Protein AF-A0A352XL67-F1 (afdb_monomer_lite)

Foldseek 3Di:
DDDDPPPDPFDWDQWFAWPVGDIFGRWTFDDADQFFTWIQGPVGIDTDGLNRHDPVVVVVVVHDPVRNVVVVVVVVVVVVVVVVVVVVVVVVVVVVVVVVVVQVVVLVVVLVVLVVVLVVLVVVLVVLVVLLVVLLVLLVVLQPDWDWDWDWDADPVRDIDTDIDIGRDPVSNVSSVVSVVSSVVSVVVSVVSVVVNVVSVVCNVPVPDPPDD

pLDDT: mean 84.83, std 14.39, range [32.22, 98.25]

Structure (mmCIF, N/CA/C/O backbone):
data_AF-A0A352XL67-F1
#
_entry.id   AF-A0A352XL67-F1
#
loop_
_atom_site.group_PDB
_atom_site.id
_atom_site.type_symbol
_atom_site.label_atom_id
_atom_site.label_alt_id
_atom_site.label_comp_id
_atom_site.label_asym_id
_atom_site.label_entity_id
_atom_site.label_seq_id
_atom_site.pdbx_PDB_ins_code
_atom_site.Cartn_x
_atom_site.Cartn_y
_atom_site.Cartn_z
_atom_site.occupancy
_atom_site.B_iso_or_equiv
_atom_site.auth_seq_id
_atom_site.auth_comp_id
_atom_site.auth_asym_id
_atom_site.auth_atom_id
_atom_site.pdbx_PDB_model_num
ATOM 1 N N . MET A 1 1 ? -46.627 -19.281 39.533 1.00 32.41 1 MET A N 1
ATOM 2 C CA . MET A 1 1 ? -47.214 -17.978 39.909 1.00 32.41 1 MET A CA 1
ATOM 3 C C . MET A 1 1 ? -47.425 -17.977 41.415 1.00 32.41 1 MET A C 1
ATOM 5 O O . MET A 1 1 ? -48.240 -18.758 41.881 1.00 32.41 1 MET A O 1
ATOM 9 N N . ILE A 1 2 ? -46.645 -17.199 42.171 1.00 32.22 2 ILE A N 1
ATOM 10 C CA . ILE A 1 2 ? -46.806 -17.049 43.627 1.00 32.22 2 ILE A CA 1
ATOM 11 C C . ILE A 1 2 ? -47.305 -15.625 43.865 1.00 32.22 2 ILE A C 1
ATOM 13 O O . ILE A 1 2 ? -46.647 -14.662 43.478 1.00 32.22 2 ILE A O 1
ATOM 17 N N . ALA A 1 3 ? -48.503 -15.517 44.430 1.00 36.53 3 ALA A N 1
ATOM 18 C CA . ALA A 1 3 ? -49.171 -14.263 44.731 1.00 36.53 3 ALA A CA 1
ATOM 19 C C . ALA A 1 3 ? -48.437 -13.518 45.860 1.00 36.53 3 ALA A C 1
ATOM 21 O O . ALA A 1 3 ? -48.440 -13.962 47.005 1.00 36.53 3 ALA A O 1
ATOM 22 N N . MET A 1 4 ? -47.819 -12.376 45.546 1.00 34.53 4 MET A N 1
ATOM 23 C CA . MET A 1 4 ? -47.403 -11.375 46.535 1.00 34.53 4 MET A CA 1
ATOM 24 C C . MET A 1 4 ? -48.466 -10.276 46.597 1.00 34.53 4 MET A C 1
ATOM 26 O O . MET A 1 4 ? -48.309 -9.203 46.025 1.00 34.53 4 MET A O 1
ATOM 30 N N . THR A 1 5 ? -49.569 -10.534 47.293 1.00 41.00 5 THR A N 1
ATOM 31 C CA . THR A 1 5 ? -50.466 -9.472 47.767 1.00 41.00 5 THR A CA 1
ATOM 32 C C . THR A 1 5 ? -49.974 -8.994 49.127 1.00 41.00 5 THR A C 1
ATOM 34 O O . THR A 1 5 ? -50.423 -9.467 50.166 1.00 41.00 5 THR A O 1
ATOM 37 N N . ALA A 1 6 ? -49.021 -8.060 49.124 1.00 40.31 6 ALA A N 1
ATOM 38 C CA . ALA A 1 6 ? -48.756 -7.220 50.286 1.00 40.31 6 ALA A CA 1
ATOM 39 C C . ALA A 1 6 ? -49.643 -5.973 50.164 1.00 40.31 6 ALA A C 1
ATOM 41 O O . ALA A 1 6 ? -49.297 -5.019 49.468 1.00 40.31 6 ALA A O 1
ATOM 42 N N . GLN A 1 7 ? -50.820 -6.003 50.793 1.00 39.53 7 GLN A N 1
ATOM 43 C CA . GLN A 1 7 ? -51.652 -4.816 50.984 1.00 39.53 7 GLN A CA 1
ATOM 44 C C . GLN A 1 7 ? -50.875 -3.801 51.830 1.00 39.53 7 GLN A C 1
ATOM 46 O O . GLN A 1 7 ? -50.735 -3.950 53.041 1.00 39.53 7 GLN A O 1
ATOM 51 N N . ALA A 1 8 ? -50.328 -2.779 51.175 1.00 44.22 8 ALA A N 1
ATOM 52 C CA . ALA A 1 8 ? -49.801 -1.604 51.845 1.00 44.22 8 ALA A CA 1
ATOM 53 C C . ALA A 1 8 ? -50.980 -0.686 52.194 1.00 44.22 8 ALA A C 1
ATOM 55 O O . ALA A 1 8 ? -51.522 -0.002 51.326 1.00 44.22 8 ALA A O 1
ATOM 56 N N . GLU A 1 9 ? -51.385 -0.664 53.464 1.00 51.69 9 GLU A N 1
ATOM 57 C CA . GLU A 1 9 ? -52.136 0.470 54.000 1.00 51.69 9 GLU A CA 1
ATOM 58 C C . GLU A 1 9 ? -51.233 1.704 53.883 1.00 51.69 9 GLU A C 1
ATOM 60 O O . GLU A 1 9 ? -50.254 1.851 54.620 1.00 51.69 9 GLU A O 1
ATOM 65 N N . SER A 1 10 ? -51.512 2.573 52.912 1.00 55.34 10 SER A N 1
ATOM 66 C CA . SER A 1 10 ? -50.775 3.815 52.685 1.00 55.34 10 SER A CA 1
ATOM 67 C C . SER A 1 10 ? -51.076 4.808 53.808 1.00 55.34 10 SER A C 1
ATOM 69 O O . SER A 1 10 ? -51.898 5.717 53.695 1.00 55.34 10 SER A O 1
ATOM 71 N N . GLN A 1 11 ? -50.421 4.613 54.950 1.00 67.50 11 GLN A N 1
ATOM 72 C CA . GLN A 1 11 ? -50.615 5.452 56.121 1.00 67.50 11 GLN A CA 1
ATOM 73 C C . GLN A 1 11 ? -49.864 6.776 55.939 1.00 67.50 11 GLN A C 1
ATOM 75 O O . GLN A 1 11 ? -48.634 6.805 55.823 1.00 67.50 11 GLN A O 1
ATOM 80 N N . LYS A 1 12 ? -50.624 7.876 55.916 1.00 72.94 12 LYS A N 1
ATOM 81 C CA . LYS A 1 12 ? -50.100 9.245 55.926 1.00 72.94 12 LYS A CA 1
ATOM 82 C C . LYS A 1 12 ? -49.943 9.737 57.361 1.00 72.94 12 LYS A C 1
ATOM 84 O O . LYS A 1 12 ? -50.884 9.695 58.150 1.00 72.94 12 LYS A O 1
ATOM 89 N N . LEU A 1 13 ? -48.757 10.228 57.681 1.00 75.25 13 LEU A N 1
ATOM 90 C CA . LEU A 1 13 ? -48.375 10.804 58.961 1.00 75.25 13 LEU A CA 1
ATOM 91 C C . LEU A 1 13 ? -47.877 12.227 58.700 1.00 75.25 13 LEU A C 1
ATOM 93 O O . LEU A 1 13 ? -46.950 12.426 57.921 1.00 75.25 13 LEU A O 1
ATOM 97 N N . LYS A 1 14 ? -48.463 13.227 59.370 1.00 74.50 14 LYS A N 1
ATOM 98 C CA . LYS A 1 14 ? -48.003 14.625 59.251 1.00 74.50 14 LYS A CA 1
ATOM 99 C C . LYS A 1 14 ? -46.548 14.791 59.693 1.00 74.50 14 LYS A C 1
ATOM 101 O O . LYS A 1 14 ? -45.814 15.581 59.110 1.00 74.50 14 LYS A O 1
ATOM 106 N N . LYS A 1 15 ? -46.139 14.038 60.715 1.00 79.88 15 LYS A N 1
ATOM 107 C CA . LYS A 1 15 ? -44.791 14.069 61.276 1.00 79.88 15 LYS A CA 1
ATOM 108 C C . LYS A 1 15 ? -44.414 12.691 61.812 1.00 79.88 15 LYS A C 1
ATOM 110 O O . LYS A 1 15 ? -45.225 12.049 62.478 1.00 79.88 15 LYS A O 1
ATOM 115 N N . LEU A 1 16 ? -43.195 12.250 61.525 1.00 79.75 16 LEU A N 1
ATOM 116 C CA . LEU A 1 16 ? -42.593 11.036 62.069 1.00 79.75 16 LEU A CA 1
ATOM 117 C C . LEU A 1 16 ? -41.241 11.389 62.690 1.00 79.75 16 LEU A C 1
ATOM 119 O O . LEU A 1 16 ? -40.322 11.791 61.979 1.00 79.75 16 LEU A O 1
ATOM 123 N N . THR A 1 17 ? -41.109 11.193 63.999 1.00 82.50 17 THR A N 1
ATOM 124 C CA . THR A 1 17 ? -39.838 11.361 64.714 1.00 82.50 17 THR A CA 1
ATOM 125 C C . THR A 1 17 ? -39.243 9.988 65.002 1.00 82.50 17 THR A C 1
ATOM 127 O O . THR A 1 17 ? -39.860 9.165 65.670 1.00 82.50 17 THR A O 1
ATOM 130 N N . THR A 1 18 ? -38.058 9.717 64.464 1.00 83.31 18 THR A N 1
ATOM 131 C CA . THR A 1 18 ? -37.301 8.475 64.711 1.00 83.31 18 THR A CA 1
ATOM 132 C C . THR A 1 18 ? -36.668 8.472 66.105 1.00 83.31 18 THR A C 1
ATOM 134 O O . THR A 1 18 ? -36.484 9.532 66.701 1.00 83.31 18 THR A O 1
ATOM 137 N N . ARG A 1 19 ? -36.293 7.294 66.630 1.00 79.81 19 ARG A N 1
ATOM 138 C CA . ARG A 1 19 ? -35.625 7.178 67.948 1.00 79.81 19 ARG A CA 1
ATOM 139 C C . ARG A 1 19 ? -34.293 7.927 68.012 1.00 79.81 19 ARG A C 1
ATOM 141 O O . ARG A 1 19 ? -33.923 8.405 69.076 1.00 79.81 19 ARG A O 1
ATOM 148 N N . ASP A 1 20 ? -33.635 8.088 66.869 1.00 77.56 20 ASP A N 1
ATOM 149 C CA . ASP A 1 20 ? -32.374 8.822 66.729 1.00 77.56 20 ASP A CA 1
ATOM 150 C C . ASP A 1 20 ? -32.586 10.352 66.661 1.00 77.56 20 ASP A C 1
ATOM 152 O O . ASP A 1 20 ? -31.654 11.098 66.372 1.00 77.56 20 ASP A O 1
ATOM 156 N N . GLY A 1 21 ? -33.820 10.835 66.861 1.00 78.44 21 GLY A N 1
ATOM 157 C CA . GLY A 1 21 ? -34.161 12.260 66.877 1.00 78.44 21 GLY A CA 1
ATOM 158 C C . GLY A 1 21 ? -34.350 12.900 65.499 1.00 78.44 21 GLY A C 1
ATOM 159 O O . GLY A 1 21 ? -34.595 14.100 65.419 1.00 78.44 21 GLY A O 1
ATOM 160 N N . ARG A 1 22 ? -34.273 12.137 64.396 1.00 81.19 22 ARG A N 1
ATOM 161 C CA . ARG A 1 22 ? -34.565 12.676 63.054 1.00 81.19 22 ARG A CA 1
ATOM 162 C C . ARG A 1 22 ? -36.060 12.803 62.833 1.00 81.19 22 ARG A C 1
ATOM 164 O O . ARG A 1 22 ? -36.796 11.838 63.055 1.00 81.19 22 ARG A O 1
ATOM 171 N N . GLU A 1 23 ? -36.471 13.955 62.323 1.00 85.69 23 GLU A N 1
ATOM 172 C CA . GLU A 1 23 ? -37.861 14.278 62.030 1.00 85.69 23 GLU A CA 1
ATOM 173 C C . GLU A 1 23 ? -38.117 14.278 60.523 1.00 85.69 23 GLU A C 1
ATOM 175 O O . GLU A 1 23 ? -37.376 14.878 59.746 1.00 85.69 23 GLU A O 1
ATOM 180 N N . TYR A 1 24 ? -39.191 13.613 60.117 1.00 82.88 24 TYR A N 1
ATOM 181 C CA . TYR A 1 24 ? -39.680 13.589 58.748 1.00 82.88 24 TYR A CA 1
ATOM 182 C C . TYR A 1 24 ? -41.080 14.202 58.720 1.00 82.88 24 TYR A C 1
ATOM 184 O O . TYR A 1 24 ? -41.943 13.806 59.505 1.00 82.88 24 TYR A O 1
ATOM 192 N N . ASN A 1 25 ? -41.306 15.154 57.816 1.00 82.94 25 ASN A N 1
ATOM 193 C CA . ASN A 1 25 ? -42.592 15.831 57.633 1.00 82.94 25 ASN A CA 1
ATOM 194 C C . ASN A 1 25 ? -43.306 15.298 56.380 1.00 82.94 25 ASN A C 1
ATOM 196 O O . ASN A 1 25 ? -42.644 14.926 55.406 1.00 82.94 25 ASN A O 1
ATOM 200 N N . ASP A 1 26 ? -44.640 15.260 56.425 1.00 83.56 26 ASP A N 1
ATOM 201 C CA . ASP A 1 26 ? -45.522 14.761 55.356 1.00 83.56 26 ASP A CA 1
ATOM 202 C C . ASP A 1 26 ? -45.157 13.353 54.871 1.00 83.56 26 ASP A C 1
ATOM 204 O O . ASP A 1 26 ? -44.960 13.077 53.687 1.00 83.56 26 ASP A O 1
ATOM 208 N N . VAL A 1 27 ? -45.051 12.438 55.828 1.00 82.12 27 VAL A N 1
ATOM 209 C CA . VAL A 1 27 ? -44.594 11.072 55.605 1.00 82.12 27 VAL A CA 1
ATOM 210 C C . VAL A 1 27 ? -45.739 10.200 55.120 1.00 82.12 27 VAL A C 1
ATOM 212 O O . VAL A 1 27 ? -46.744 10.026 55.799 1.00 82.12 27 VAL A O 1
ATOM 215 N N . THR A 1 28 ? -45.562 9.576 53.966 1.00 82.88 28 THR A N 1
ATOM 216 C CA . THR A 1 28 ? -46.427 8.506 53.470 1.00 82.88 28 THR A CA 1
ATOM 217 C C . THR A 1 28 ? -45.643 7.204 53.478 1.00 82.88 28 THR A C 1
ATOM 219 O O . THR A 1 28 ? -44.590 7.112 52.845 1.00 82.88 28 THR A O 1
ATOM 222 N N . ILE A 1 29 ? -46.139 6.188 54.184 1.00 81.94 29 ILE A N 1
ATOM 223 C CA . ILE A 1 29 ? -45.549 4.847 54.136 1.00 81.94 29 ILE A CA 1
ATOM 224 C C . ILE A 1 29 ? -45.936 4.200 52.804 1.00 81.94 29 ILE A C 1
ATOM 226 O O . ILE A 1 29 ? -47.118 4.043 52.507 1.00 81.94 29 ILE A O 1
ATOM 230 N N . VAL A 1 30 ? -44.933 3.858 51.995 1.00 82.62 30 VAL A N 1
ATOM 231 C CA . VAL A 1 30 ? -45.124 3.305 50.645 1.00 82.62 30 VAL A CA 1
ATOM 232 C C . VAL A 1 30 ? -45.044 1.782 50.669 1.00 82.62 30 VAL A C 1
ATOM 234 O O . VAL A 1 30 ? -45.857 1.105 50.049 1.00 82.62 30 VAL A O 1
ATOM 237 N N . SER A 1 31 ? -44.065 1.232 51.386 1.00 79.94 31 SER A N 1
ATOM 238 C CA . SER A 1 31 ? -43.882 -0.214 51.529 1.00 79.94 31 SER A CA 1
ATOM 239 C C . SER A 1 31 ? -43.037 -0.533 52.760 1.00 79.94 31 SER A C 1
ATOM 241 O O . SER A 1 31 ? -42.333 0.331 53.281 1.00 79.94 31 SER A O 1
ATOM 243 N N . HIS A 1 32 ? -43.058 -1.784 53.207 1.00 79.25 32 HIS A N 1
ATOM 244 C CA . HIS A 1 32 ? -42.172 -2.293 54.254 1.00 79.25 32 HIS A CA 1
ATOM 245 C C . HIS A 1 32 ? -41.509 -3.591 53.782 1.00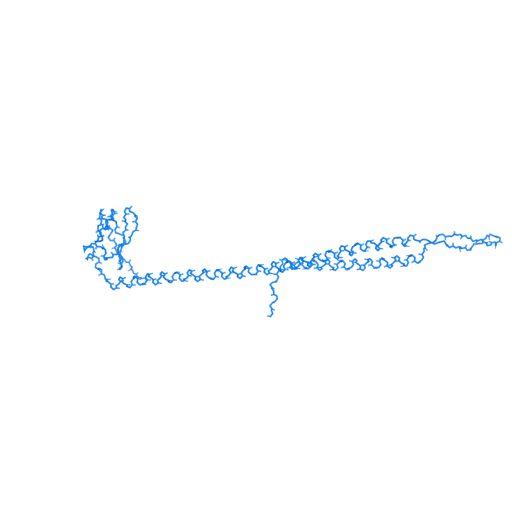 79.25 32 HIS A C 1
ATOM 247 O O . HIS A 1 32 ? -42.061 -4.307 52.948 1.00 79.25 32 HIS A O 1
ATOM 253 N N . ASP A 1 33 ? -40.312 -3.868 54.284 1.00 77.38 33 ASP A N 1
ATOM 254 C CA . ASP A 1 33 ? -39.556 -5.095 54.016 1.00 77.38 33 ASP A CA 1
ATOM 255 C C . ASP A 1 33 ? -38.949 -5.633 55.320 1.00 77.38 33 ASP A C 1
ATOM 257 O O . ASP A 1 33 ? -39.342 -5.192 56.393 1.00 77.38 33 ASP A O 1
ATOM 261 N N . ALA A 1 34 ? -38.035 -6.608 55.284 1.00 75.19 34 ALA A N 1
ATOM 262 C CA . ALA A 1 34 ? -37.479 -7.152 56.526 1.00 75.19 34 ALA A CA 1
ATOM 263 C C . ALA A 1 34 ? -36.470 -6.211 57.216 1.00 75.19 34 ALA A C 1
ATOM 265 O O . ALA A 1 34 ? -36.169 -6.412 58.386 1.00 75.19 34 ALA A O 1
ATOM 266 N N . VAL A 1 35 ? -35.939 -5.193 56.528 1.00 77.44 35 VAL A N 1
ATOM 267 C CA . VAL A 1 35 ? -34.863 -4.312 57.031 1.00 77.44 35 VAL A CA 1
ATOM 268 C C . VAL A 1 35 ? -35.405 -2.946 57.466 1.00 77.44 35 VAL A C 1
ATOM 270 O O . VAL A 1 35 ? -34.865 -2.322 58.384 1.00 77.44 35 VAL A O 1
ATOM 273 N N . GLY A 1 36 ? -36.488 -2.466 56.850 1.00 81.94 36 GLY A N 1
ATOM 274 C CA . GLY A 1 36 ? -37.063 -1.166 57.174 1.00 81.94 36 GLY A CA 1
ATOM 275 C C . GLY A 1 36 ? -38.386 -0.847 56.484 1.00 81.94 36 GLY A C 1
ATOM 276 O O . GLY A 1 36 ? -38.979 -1.657 55.772 1.00 81.94 36 GLY A O 1
ATOM 277 N N . ILE A 1 37 ? -38.832 0.390 56.685 1.00 82.56 37 ILE A N 1
ATOM 278 C CA . ILE A 1 37 ? -40.013 0.956 56.032 1.00 82.56 37 ILE A CA 1
ATOM 279 C C . ILE A 1 37 ? -39.555 1.983 55.001 1.00 82.56 37 ILE A C 1
ATOM 281 O O . ILE A 1 37 ? -38.786 2.896 55.313 1.00 82.56 37 ILE A O 1
ATOM 285 N N . LYS A 1 38 ? -40.039 1.845 53.767 1.00 84.94 38 LYS A N 1
ATOM 286 C CA . LYS A 1 38 ? -39.872 2.845 52.718 1.00 84.94 38 LYS A CA 1
ATOM 287 C C . LYS A 1 38 ? -40.952 3.907 52.874 1.00 84.94 38 LYS A C 1
ATOM 289 O O . LYS A 1 38 ? -42.151 3.619 52.833 1.00 84.94 38 LYS A O 1
ATOM 294 N N . ILE A 1 39 ? -40.502 5.140 53.030 1.00 86.00 39 ILE A N 1
ATOM 295 C CA . ILE A 1 39 ? -41.343 6.312 53.183 1.00 86.00 39 ILE A CA 1
ATOM 296 C C . ILE A 1 39 ? -41.110 7.291 52.037 1.00 86.00 39 ILE A C 1
ATOM 298 O O . ILE A 1 39 ? -40.000 7.418 51.523 1.00 86.00 39 ILE A O 1
ATOM 302 N N . ASN A 1 40 ? -42.163 8.003 51.667 1.00 86.31 40 ASN A N 1
ATOM 303 C CA . ASN A 1 40 ? -42.075 9.220 50.878 1.00 86.31 40 ASN A CA 1
ATOM 304 C C . ASN A 1 40 ? -42.337 10.399 51.819 1.00 86.31 40 ASN A C 1
ATOM 306 O O . ASN A 1 40 ? -43.328 10.369 52.543 1.00 86.31 40 ASN A O 1
ATOM 310 N N . HIS A 1 41 ? -41.453 11.386 51.865 1.00 88.50 41 HIS A N 1
ATOM 311 C CA . HIS A 1 41 ? -41.572 12.562 52.731 1.00 88.50 41 HIS A CA 1
ATOM 312 C C . HIS A 1 41 ? -41.251 13.836 51.942 1.00 88.50 41 HIS A C 1
ATOM 314 O O . HIS A 1 41 ? -40.817 13.761 50.794 1.00 88.50 41 HIS A O 1
ATOM 320 N N . ALA A 1 42 ? -41.401 15.017 52.549 1.00 82.88 42 ALA A N 1
ATOM 321 C CA . ALA A 1 42 ? -41.180 16.305 51.870 1.00 82.88 42 ALA A CA 1
ATOM 322 C C . ALA A 1 42 ? -39.784 16.476 51.219 1.00 82.88 42 ALA A C 1
ATOM 324 O O . ALA A 1 42 ? -39.610 17.296 50.325 1.00 82.88 42 ALA A O 1
ATOM 325 N N . GLY A 1 43 ? -38.791 15.696 51.658 1.00 78.25 43 GLY A N 1
ATOM 326 C CA . GLY A 1 43 ? -37.419 15.701 51.136 1.00 78.25 43 GLY A CA 1
ATOM 327 C C . GLY A 1 43 ? -37.113 14.579 50.138 1.00 78.25 43 GLY A C 1
ATOM 328 O O . GLY A 1 43 ? -35.959 14.428 49.752 1.00 78.25 43 GLY A O 1
ATOM 329 N N . GLY A 1 44 ? -38.110 13.778 49.749 1.00 84.31 44 GLY A N 1
ATOM 330 C CA . GLY A 1 44 ? -37.972 12.671 48.802 1.00 84.31 44 GLY A CA 1
ATOM 331 C C . GLY A 1 44 ? -38.281 11.295 49.395 1.00 84.31 44 GLY A C 1
ATOM 332 O O . GLY A 1 44 ? -38.938 11.157 50.429 1.00 84.31 44 GLY A O 1
ATOM 333 N N . VAL A 1 45 ? -37.816 10.251 48.705 1.00 84.88 45 VAL A N 1
ATOM 334 C CA . VAL A 1 45 ? -38.035 8.850 49.092 1.00 84.88 45 VAL A CA 1
ATOM 335 C C . VAL A 1 45 ? -36.854 8.348 49.918 1.00 84.88 45 VAL A C 1
ATOM 337 O O . VAL A 1 45 ? -35.706 8.437 49.488 1.00 84.88 45 VAL A O 1
ATOM 340 N N . GLY A 1 46 ? -37.134 7.757 51.078 1.00 81.44 46 GLY A N 1
ATOM 341 C CA . GLY A 1 46 ? -36.126 7.204 51.981 1.00 81.44 46 GLY A CA 1
ATOM 342 C C . GLY A 1 46 ? -36.552 5.867 52.583 1.00 81.44 46 GLY A C 1
ATOM 343 O O . GLY A 1 46 ? -37.736 5.543 52.639 1.00 81.44 46 GLY A O 1
ATOM 344 N N . ARG A 1 47 ? -35.588 5.068 53.048 1.00 85.69 47 ARG A N 1
ATOM 345 C CA . ARG A 1 47 ? -35.839 3.834 53.816 1.00 85.69 47 ARG A CA 1
ATOM 346 C C . ARG A 1 47 ? -35.366 4.054 55.250 1.00 85.69 47 ARG A C 1
ATOM 348 O O . ARG A 1 47 ? -34.192 4.345 55.469 1.00 85.69 47 ARG A O 1
ATOM 355 N N . ILE A 1 48 ? -36.270 3.928 56.218 1.00 83.56 48 ILE A N 1
ATOM 356 C CA . ILE A 1 48 ? -35.946 4.005 57.647 1.00 83.56 48 ILE A CA 1
ATOM 357 C C . ILE A 1 48 ? -35.780 2.579 58.170 1.00 83.56 48 ILE A C 1
ATOM 359 O O . ILE A 1 48 ? -36.702 1.773 58.062 1.00 83.56 48 ILE A O 1
ATOM 363 N N . ALA A 1 49 ? -34.611 2.272 58.733 1.00 82.50 49 ALA A N 1
ATOM 364 C CA . ALA A 1 49 ? -34.340 0.977 59.353 1.00 82.50 49 ALA A CA 1
ATOM 365 C C . ALA A 1 49 ? -35.265 0.734 60.556 1.00 82.50 49 ALA A C 1
ATOM 367 O O . ALA A 1 49 ? -35.537 1.665 61.319 1.00 82.50 49 ALA A O 1
ATOM 368 N N . PHE A 1 50 ? -35.702 -0.512 60.758 1.00 79.25 50 PHE A N 1
ATOM 369 C CA . PHE A 1 50 ? -36.629 -0.850 61.846 1.00 79.25 50 PHE A CA 1
ATOM 370 C C . PHE A 1 50 ? -36.125 -0.440 63.230 1.00 79.25 50 PHE A C 1
ATOM 372 O O . PHE A 1 50 ? -36.903 0.069 64.031 1.00 79.25 50 PHE A O 1
ATOM 379 N N . GLU A 1 51 ? -34.824 -0.572 63.484 1.00 79.06 51 GLU A N 1
ATOM 380 C CA . GLU A 1 51 ? -34.162 -0.194 64.743 1.00 79.06 51 GLU A CA 1
ATOM 381 C C . GLU A 1 51 ? -34.377 1.281 65.118 1.00 79.06 51 GLU A C 1
ATOM 383 O O . GLU A 1 51 ? -34.470 1.622 66.297 1.00 79.06 51 GLU A O 1
ATOM 388 N N . ARG A 1 52 ? -34.532 2.147 64.109 1.00 81.06 52 ARG A N 1
ATOM 389 C CA . ARG A 1 52 ? -34.700 3.598 64.260 1.00 81.06 52 ARG A CA 1
ATOM 390 C C . ARG A 1 52 ? -36.161 4.032 64.338 1.00 81.06 52 ARG A C 1
ATOM 392 O O . ARG A 1 52 ? -36.441 5.201 64.609 1.00 81.06 52 ARG A O 1
ATOM 399 N N . LEU A 1 53 ? -37.101 3.126 64.074 1.00 81.25 53 LEU A N 1
ATOM 400 C CA . LEU A 1 53 ? -38.525 3.438 64.130 1.00 81.25 53 LEU A CA 1
ATOM 401 C C . LEU A 1 53 ? -39.005 3.640 65.578 1.00 81.25 53 LEU A C 1
ATOM 403 O O . LEU A 1 53 ? -38.461 3.037 66.504 1.00 81.25 53 LEU A O 1
ATOM 407 N N . PRO A 1 54 ? -40.058 4.448 65.786 1.00 80.12 54 PRO A N 1
ATOM 408 C CA . PRO A 1 54 ? -40.761 4.525 67.062 1.00 80.12 54 PRO A CA 1
ATOM 409 C C . PRO A 1 54 ? -41.254 3.152 67.525 1.00 80.12 54 PRO A C 1
ATOM 411 O O . PRO A 1 54 ? -41.650 2.320 66.703 1.00 80.12 54 PRO A O 1
ATOM 414 N N . SER A 1 55 ? -41.315 2.946 68.842 1.00 73.62 55 SER A N 1
ATOM 415 C CA . SER A 1 55 ? -41.794 1.705 69.473 1.00 73.62 55 SER A CA 1
ATOM 416 C C . SER A 1 55 ? -43.158 1.247 68.956 1.00 73.62 55 SER A C 1
ATOM 418 O O . SER A 1 55 ? -43.400 0.050 68.805 1.00 73.62 55 SER A O 1
ATOM 420 N N . ASP A 1 56 ? -44.038 2.196 68.651 1.00 75.56 56 ASP A N 1
ATOM 421 C CA . ASP A 1 56 ? -45.413 1.923 68.237 1.00 75.56 56 ASP A CA 1
ATOM 422 C C . ASP A 1 56 ? -45.456 1.338 66.822 1.00 75.56 56 ASP A C 1
ATOM 424 O O . ASP A 1 56 ? -46.200 0.397 66.546 1.00 75.56 56 ASP A O 1
ATOM 428 N N . LEU A 1 57 ? -44.579 1.826 65.938 1.00 74.81 57 LEU A N 1
ATOM 429 C CA . LEU A 1 57 ? -44.432 1.293 64.587 1.00 74.81 57 LEU A CA 1
ATOM 430 C C . LEU A 1 57 ? -43.656 -0.028 64.586 1.00 74.81 57 LEU A C 1
ATOM 432 O O . LEU A 1 57 ? -44.016 -0.936 63.843 1.00 74.81 57 LEU A O 1
ATOM 436 N N . GLN A 1 58 ? -42.654 -0.193 65.453 1.00 71.44 58 GLN A N 1
ATOM 437 C CA . GLN A 1 58 ? -41.949 -1.474 65.603 1.00 71.44 58 GLN A CA 1
ATOM 438 C C . GLN A 1 58 ? -42.899 -2.610 66.009 1.00 71.44 58 GLN A C 1
ATOM 440 O O . GLN A 1 58 ? -42.838 -3.698 65.434 1.00 71.44 58 GLN A O 1
ATOM 445 N N . LYS A 1 59 ? -43.811 -2.348 66.957 1.00 74.00 59 LYS A N 1
ATOM 446 C CA . LYS A 1 59 ? -44.838 -3.310 67.387 1.00 74.00 59 LYS A CA 1
ATOM 447 C C . LYS A 1 59 ? -45.858 -3.593 66.285 1.00 74.00 59 LYS A C 1
ATOM 449 O O . LYS A 1 59 ? -46.207 -4.751 66.072 1.00 74.00 59 LYS A O 1
ATOM 454 N N . LYS A 1 60 ? -46.303 -2.556 65.564 1.00 73.94 60 LYS A N 1
ATOM 455 C CA . LYS A 1 60 ? -47.293 -2.682 64.482 1.00 73.94 60 LYS A CA 1
ATOM 456 C C . LYS A 1 60 ? -46.801 -3.573 63.336 1.00 73.94 60 LYS A C 1
ATOM 458 O O . LYS A 1 60 ? -47.583 -4.342 62.791 1.00 73.94 60 LYS A O 1
ATOM 463 N N . TYR A 1 61 ? -45.517 -3.490 62.997 1.00 71.75 61 TYR A N 1
ATOM 464 C CA . TYR A 1 61 ? -44.932 -4.193 61.849 1.00 71.75 61 TYR A CA 1
ATOM 465 C C . TYR A 1 61 ? -44.136 -5.461 62.214 1.00 71.75 61 TYR A C 1
ATOM 467 O O . TYR A 1 61 ? -43.513 -6.045 61.335 1.00 71.75 61 TYR A O 1
ATOM 475 N N . GLN A 1 62 ? -44.170 -5.898 63.482 1.00 69.25 62 GLN A N 1
ATOM 476 C CA . GLN A 1 62 ? -43.635 -7.185 63.964 1.00 69.25 62 GLN A CA 1
ATOM 477 C C . GLN A 1 62 ? -42.234 -7.528 63.423 1.00 69.25 62 GLN A C 1
ATOM 479 O O . GLN A 1 62 ? -42.032 -8.515 62.713 1.00 69.25 62 GLN A O 1
ATOM 484 N N . PHE A 1 63 ? -41.255 -6.686 63.756 1.00 67.06 63 PHE A N 1
ATOM 485 C CA . PHE A 1 63 ? -39.883 -6.828 63.270 1.00 67.06 63 PHE A CA 1
ATOM 486 C C . PHE A 1 63 ? -39.272 -8.206 63.580 1.00 67.06 63 PHE A C 1
ATOM 488 O O . PHE A 1 63 ? -39.291 -8.671 64.720 1.00 67.06 63 PHE A O 1
ATOM 495 N N . ASN A 1 64 ? -38.672 -8.829 62.560 1.00 71.62 64 ASN A N 1
ATOM 496 C CA . ASN A 1 64 ? -37.949 -10.089 62.685 1.00 71.62 64 ASN A CA 1
ATOM 497 C C . ASN A 1 64 ? -36.459 -9.880 62.371 1.00 71.62 64 ASN A C 1
ATOM 499 O O . ASN A 1 64 ? -36.073 -9.716 61.212 1.00 71.62 64 ASN A O 1
ATOM 503 N N . PHE A 1 65 ? -35.635 -9.929 63.419 1.00 69.50 65 PHE A N 1
ATOM 504 C CA . PHE A 1 65 ? -34.195 -9.677 63.349 1.00 69.50 65 PHE A CA 1
ATOM 505 C C . PHE A 1 65 ? -33.455 -10.642 62.407 1.00 69.50 65 PHE A C 1
ATOM 507 O O . PHE A 1 65 ? -32.584 -10.212 61.653 1.00 69.50 65 PHE A O 1
ATOM 514 N N . THR A 1 66 ? -33.832 -11.926 62.368 1.00 76.88 66 THR A N 1
ATOM 515 C CA . THR A 1 66 ? -33.138 -12.915 61.523 1.00 76.88 66 THR A CA 1
ATOM 516 C C . THR A 1 66 ? -33.384 -12.656 60.038 1.00 76.88 66 THR A C 1
ATOM 518 O O . THR A 1 66 ? -32.445 -12.637 59.242 1.00 76.88 66 THR A O 1
ATOM 521 N N . LYS A 1 67 ? -34.630 -12.339 59.662 1.00 76.81 67 LYS A N 1
ATOM 522 C CA . LYS A 1 67 ? -34.984 -11.982 58.277 1.00 76.81 67 LYS A CA 1
ATOM 523 C C . LYS A 1 67 ? -34.325 -10.673 57.825 1.00 76.81 67 LYS A C 1
ATOM 525 O O . LYS A 1 67 ? -33.965 -10.546 56.653 1.00 76.81 67 LYS A O 1
ATOM 530 N N . ALA A 1 68 ? -34.157 -9.716 58.739 1.00 75.38 68 ALA A N 1
ATOM 531 C CA . ALA A 1 68 ? -33.493 -8.441 58.474 1.00 75.38 68 ALA A CA 1
ATOM 532 C C . ALA A 1 68 ? -32.008 -8.631 58.133 1.00 75.38 68 ALA A C 1
ATOM 534 O O . ALA A 1 68 ? -31.524 -8.097 57.130 1.00 75.38 68 ALA A O 1
ATOM 535 N N . GLU A 1 69 ? -31.290 -9.431 58.928 1.00 78.50 69 GLU A N 1
ATOM 536 C CA . GLU A 1 69 ? -29.883 -9.740 58.671 1.00 78.50 69 GLU A CA 1
ATOM 537 C C . GLU A 1 69 ? -29.685 -10.508 57.362 1.00 78.50 69 GLU A C 1
ATOM 539 O O . GLU A 1 69 ? -28.786 -10.179 56.587 1.00 78.50 69 GLU A O 1
ATOM 544 N N . GLU A 1 70 ? -30.532 -11.498 57.072 1.00 83.19 70 GLU A N 1
ATOM 545 C CA . GLU A 1 70 ? -30.477 -12.253 55.816 1.00 83.19 70 GLU A CA 1
ATOM 546 C C . GLU A 1 70 ? -30.718 -11.369 54.590 1.00 83.19 70 GLU A C 1
ATOM 548 O O . GLU A 1 70 ? -30.060 -11.533 53.561 1.00 83.19 70 GLU A O 1
ATOM 553 N N . GLN A 1 71 ? -31.666 -10.431 54.664 1.00 82.75 71 GLN A N 1
ATOM 554 C CA . GLN A 1 71 ? -31.922 -9.504 53.564 1.00 82.75 71 GLN A CA 1
ATOM 555 C C . GLN A 1 71 ? -30.764 -8.514 53.388 1.00 82.75 71 GLN A C 1
ATOM 557 O O . GLN A 1 71 ? -30.325 -8.300 52.261 1.00 82.75 71 GLN A O 1
ATOM 562 N N . LYS A 1 72 ? -30.200 -7.985 54.480 1.00 83.44 72 LYS A N 1
ATOM 563 C CA . LYS A 1 72 ? -29.021 -7.108 54.435 1.00 83.44 72 LYS A CA 1
ATOM 564 C C . LYS A 1 72 ? -27.795 -7.823 53.852 1.00 83.44 72 LYS A C 1
ATOM 566 O O . LYS A 1 72 ? -27.116 -7.258 52.999 1.00 83.44 72 LYS A O 1
ATOM 571 N N . LYS A 1 73 ? -27.546 -9.079 54.248 1.00 87.88 73 LYS A N 1
ATOM 572 C CA . LYS A 1 73 ? -26.475 -9.920 53.680 1.00 87.88 73 LYS A CA 1
ATOM 573 C C . LYS A 1 73 ? -26.691 -10.175 52.187 1.00 87.88 73 LYS A C 1
ATOM 575 O O . LYS A 1 73 ? -25.741 -10.060 51.420 1.00 87.88 73 LYS A O 1
ATOM 580 N N . ARG A 1 74 ? -27.927 -10.458 51.756 1.00 87.19 74 ARG A N 1
ATOM 581 C CA . ARG A 1 74 ? -28.263 -10.619 50.329 1.00 87.19 74 ARG A CA 1
ATOM 582 C C . ARG A 1 74 ? -28.055 -9.333 49.532 1.00 87.19 74 ARG A C 1
ATOM 584 O O . ARG A 1 74 ? -27.441 -9.387 48.475 1.00 87.19 74 ARG A O 1
ATOM 591 N N . GLU A 1 75 ? -28.511 -8.187 50.035 1.00 85.75 75 GLU A N 1
ATOM 592 C CA . GLU A 1 75 ? -28.304 -6.880 49.389 1.00 85.75 75 GLU A CA 1
ATOM 593 C C . GLU A 1 75 ? -26.800 -6.561 49.246 1.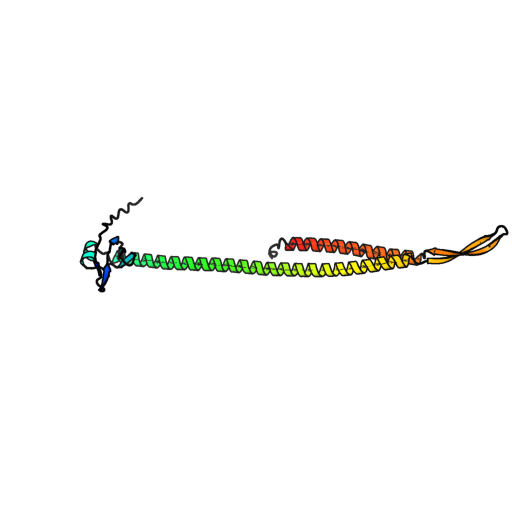00 85.75 75 GLU A C 1
ATOM 595 O O . GLU A 1 75 ? -26.364 -6.130 48.181 1.00 85.75 75 GLU A O 1
ATOM 600 N N . GLN A 1 76 ? -25.988 -6.857 50.267 1.00 87.31 76 GLN A N 1
ATOM 601 C CA . GLN A 1 76 ? -24.528 -6.700 50.213 1.00 87.31 76 GLN A CA 1
ATOM 602 C C . GLN A 1 76 ? -23.862 -7.652 49.212 1.00 87.31 76 GLN A C 1
ATOM 604 O O . GLN A 1 76 ? -23.021 -7.221 48.427 1.00 87.31 76 GLN A O 1
ATOM 609 N N . GLN A 1 77 ? -24.241 -8.932 49.207 1.00 90.69 77 GLN A N 1
ATOM 610 C CA . GLN A 1 77 ? -23.717 -9.910 48.249 1.00 90.69 77 GLN A CA 1
ATOM 611 C C . GLN A 1 77 ? -24.073 -9.536 46.809 1.00 90.69 77 GLN A C 1
ATOM 613 O O . GLN A 1 77 ? -23.229 -9.655 45.926 1.00 90.69 77 GLN A O 1
ATOM 618 N N . LEU A 1 78 ? -25.290 -9.039 46.575 1.00 91.56 78 LEU A N 1
ATOM 619 C CA . LEU A 1 78 ? -25.717 -8.547 45.266 1.00 91.56 78 LEU A CA 1
ATOM 620 C C . LEU A 1 78 ? -24.935 -7.300 44.844 1.00 91.56 78 LEU A C 1
ATOM 622 O O . LEU A 1 78 ? -24.536 -7.217 43.687 1.00 91.56 78 LEU A O 1
ATOM 626 N N . ALA A 1 79 ? -24.676 -6.364 45.761 1.00 90.12 79 ALA A N 1
ATOM 627 C CA . ALA A 1 79 ? -23.867 -5.181 45.473 1.00 90.12 79 ALA A CA 1
ATOM 628 C C . ALA A 1 79 ? -22.423 -5.554 45.097 1.00 90.12 79 ALA A C 1
ATOM 630 O O . ALA A 1 79 ? -21.924 -5.097 44.073 1.00 90.12 79 ALA A O 1
ATOM 631 N N . ILE A 1 80 ? -21.790 -6.452 45.862 1.00 93.56 80 ILE A N 1
ATOM 632 C CA . ILE A 1 80 ? -20.439 -6.961 45.574 1.00 93.56 80 ILE A CA 1
ATOM 633 C C . ILE A 1 80 ? -20.416 -7.712 44.237 1.00 93.56 80 ILE A C 1
ATOM 635 O O . ILE A 1 80 ? -19.515 -7.509 43.427 1.00 93.56 80 ILE A O 1
ATOM 639 N N . ALA A 1 81 ? -21.409 -8.567 43.977 1.00 92.75 81 ALA A N 1
ATOM 640 C CA . ALA A 1 81 ? -21.501 -9.305 42.720 1.00 92.75 81 ALA A CA 1
ATOM 641 C C . ALA A 1 81 ? -21.701 -8.370 41.515 1.00 92.75 81 ALA A C 1
ATOM 643 O O . ALA A 1 81 ? -21.097 -8.591 40.467 1.00 92.75 81 ALA A O 1
ATOM 644 N N . ALA A 1 82 ? -22.511 -7.316 41.663 1.00 92.19 82 ALA A N 1
ATOM 645 C CA . ALA A 1 82 ? -22.715 -6.308 40.628 1.00 92.19 82 ALA A CA 1
ATOM 646 C C . ALA A 1 82 ? -21.431 -5.514 40.350 1.00 92.19 82 ALA A C 1
ATOM 648 O O . ALA A 1 82 ? -21.063 -5.339 39.192 1.00 92.19 82 ALA A O 1
ATOM 649 N N . GLU A 1 83 ? -20.714 -5.094 41.392 1.00 91.31 83 GLU A N 1
ATOM 650 C CA . GLU A 1 83 ? -19.432 -4.397 41.257 1.00 91.31 83 GLU A CA 1
ATOM 651 C C . GLU A 1 83 ? -18.379 -5.278 40.567 1.00 91.31 83 GLU A C 1
ATOM 653 O O . GLU A 1 83 ? -17.718 -4.837 39.628 1.00 91.31 83 GLU A O 1
ATOM 658 N N . GLN A 1 84 ? -18.289 -6.557 40.942 1.00 93.44 84 GLN A N 1
ATOM 659 C CA . GLN A 1 84 ? -17.409 -7.522 40.278 1.00 93.44 84 GLN A CA 1
ATOM 660 C C . GLN A 1 84 ? -17.795 -7.766 38.815 1.00 93.44 84 GLN A C 1
ATOM 662 O O . GLN A 1 84 ? -16.913 -7.926 37.972 1.00 93.44 84 GLN A O 1
ATOM 667 N N . ALA A 1 85 ? -19.090 -7.803 38.491 1.00 94.06 85 ALA A N 1
ATOM 668 C CA . ALA A 1 85 ? -19.554 -7.948 37.114 1.00 94.06 85 ALA A CA 1
ATOM 669 C C . ALA A 1 85 ? -19.182 -6.724 36.264 1.00 94.06 85 ALA A C 1
ATOM 671 O O . ALA A 1 85 ? -18.674 -6.888 35.157 1.00 94.06 85 ALA A O 1
ATOM 672 N N . ILE A 1 86 ? -19.356 -5.513 36.805 1.00 95.12 86 ILE A N 1
ATOM 673 C CA . ILE A 1 86 ? -18.945 -4.263 36.150 1.00 95.12 86 ILE A CA 1
ATOM 674 C C . ILE A 1 86 ? -17.427 -4.242 35.942 1.00 95.12 86 ILE A C 1
ATOM 676 O O . ILE A 1 86 ? -16.969 -3.935 34.845 1.00 95.12 86 ILE A O 1
ATOM 680 N N . ALA A 1 87 ? -16.643 -4.612 36.957 1.00 94.12 87 ALA A N 1
ATOM 681 C CA . ALA A 1 87 ? -15.186 -4.654 36.857 1.00 94.12 87 ALA A CA 1
ATOM 682 C C . ALA A 1 87 ? -14.706 -5.645 35.781 1.00 94.12 87 ALA A C 1
ATOM 684 O O . ALA A 1 87 ? -13.862 -5.297 34.958 1.00 94.12 87 ALA A O 1
ATOM 685 N N . ARG A 1 88 ? -15.286 -6.853 35.727 1.00 94.44 88 ARG A N 1
ATOM 686 C CA . ARG A 1 88 ? -14.963 -7.858 34.696 1.00 94.44 88 ARG A CA 1
ATOM 687 C C . ARG A 1 88 ? -15.312 -7.388 33.288 1.00 94.44 88 ARG A C 1
ATOM 689 O O . ARG A 1 88 ? -14.560 -7.665 32.358 1.00 94.44 88 ARG A O 1
ATOM 696 N N . GLU A 1 89 ? -16.434 -6.693 33.133 1.00 94.44 89 GLU A N 1
ATOM 697 C CA . GLU A 1 89 ? -16.852 -6.143 31.843 1.00 94.44 89 GLU A CA 1
ATOM 698 C C . GLU A 1 89 ? -15.940 -4.991 31.399 1.00 94.44 89 GLU A C 1
ATOM 700 O O . GLU A 1 89 ? -15.528 -4.924 30.246 1.00 94.44 89 GLU A O 1
ATOM 705 N N . LEU A 1 90 ? -15.538 -4.113 32.318 1.00 94.56 90 LEU A N 1
ATOM 706 C CA . LEU A 1 90 ? -14.557 -3.071 32.016 1.00 94.56 90 LEU A CA 1
ATOM 707 C C . LEU A 1 90 ? -13.202 -3.668 31.620 1.00 94.56 90 LEU A C 1
ATOM 709 O O . LEU A 1 90 ? -12.573 -3.183 30.682 1.00 94.56 90 LEU A O 1
ATOM 713 N N . GLU A 1 91 ? -12.761 -4.740 32.281 1.00 94.38 91 GLU A N 1
ATOM 714 C CA . GLU A 1 91 ? -11.538 -5.453 31.905 1.00 94.38 91 GLU A CA 1
ATOM 715 C C . GLU A 1 91 ? -11.650 -6.144 30.540 1.00 94.38 91 GLU A C 1
ATOM 717 O O . GLU A 1 91 ? -10.696 -6.103 29.760 1.00 94.38 91 GLU A O 1
ATOM 722 N N . SER A 1 92 ? -12.786 -6.774 30.221 1.00 93.56 92 SER A N 1
ATOM 723 C CA . SER A 1 92 ? -13.002 -7.424 28.920 1.00 93.56 92 SER A CA 1
ATOM 724 C C . SER A 1 92 ? -13.022 -6.392 27.785 1.00 93.56 92 SER A C 1
ATOM 726 O O . SER A 1 92 ? -12.385 -6.588 26.744 1.00 93.56 92 SER A O 1
ATOM 728 N N . GLN A 1 93 ? -13.663 -5.244 28.014 1.00 93.62 93 GLN A N 1
ATOM 729 C CA . GLN A 1 93 ? -13.680 -4.115 27.089 1.00 93.62 93 GLN A CA 1
ATOM 730 C C . GLN A 1 93 ? -12.300 -3.467 26.948 1.00 93.62 93 GLN A C 1
ATOM 732 O O . GLN A 1 93 ? -11.884 -3.130 25.841 1.00 93.62 93 GLN A O 1
ATOM 737 N N . ALA A 1 94 ? -11.548 -3.326 28.041 1.00 94.06 94 ALA A N 1
ATOM 738 C CA . ALA A 1 94 ? -10.188 -2.800 27.994 1.00 94.06 94 ALA A CA 1
ATOM 739 C C . ALA A 1 94 ? -9.253 -3.725 27.201 1.00 94.06 94 ALA A C 1
ATOM 741 O O . ALA A 1 94 ? -8.498 -3.243 26.358 1.00 94.06 94 ALA A O 1
ATOM 742 N N . LYS A 1 95 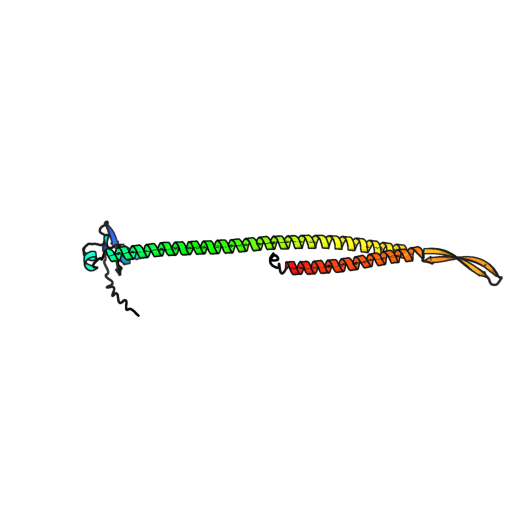? -9.344 -5.047 27.407 1.00 94.38 95 LYS A N 1
ATOM 743 C CA . LYS A 1 95 ? -8.570 -6.043 26.646 1.00 94.38 95 LYS A CA 1
ATOM 744 C C . LYS A 1 95 ? -8.916 -6.016 25.162 1.00 94.38 95 LYS A C 1
ATOM 746 O O . LYS A 1 95 ? -8.022 -5.853 24.341 1.00 94.38 95 LYS A O 1
ATOM 751 N N . THR A 1 96 ? -10.201 -6.084 24.815 1.00 94.50 96 THR A N 1
ATOM 752 C CA . THR A 1 96 ? -10.639 -6.034 23.407 1.00 94.50 96 THR A CA 1
ATOM 753 C C . THR A 1 96 ? -10.242 -4.726 22.725 1.00 94.50 96 THR A C 1
ATOM 755 O O . THR A 1 96 ? -9.804 -4.743 21.576 1.00 94.50 96 THR A O 1
ATOM 758 N N . ARG A 1 97 ? -10.318 -3.590 23.429 1.00 93.56 97 ARG A N 1
ATOM 759 C CA . ARG A 1 97 ? -9.840 -2.299 22.919 1.00 93.56 97 ARG A CA 1
ATOM 760 C C . ARG A 1 97 ? -8.323 -2.274 22.728 1.00 93.56 97 ARG A C 1
ATOM 762 O O . ARG A 1 97 ? -7.869 -1.742 21.719 1.00 93.56 97 ARG A O 1
ATOM 769 N N . SER A 1 98 ? -7.556 -2.841 23.659 1.00 93.44 98 SER A N 1
ATOM 770 C CA . SER A 1 98 ? -6.097 -2.955 23.546 1.00 93.44 98 SER A CA 1
ATOM 771 C C . SER A 1 98 ? -5.700 -3.815 22.347 1.00 93.44 98 SER A C 1
ATOM 773 O O . SER A 1 98 ? -4.919 -3.377 21.511 1.00 93.44 98 SER A O 1
ATOM 775 N N . GLU A 1 99 ? -6.304 -4.997 22.200 1.00 92.00 99 GLU A N 1
ATOM 776 C CA . GLU A 1 99 ? -6.069 -5.895 21.062 1.00 92.00 99 GLU A CA 1
ATOM 777 C C . GLU A 1 99 ? -6.442 -5.247 19.722 1.00 92.00 99 GLU A C 1
ATOM 779 O O . GLU A 1 99 ? -5.767 -5.449 18.711 1.00 92.00 99 GLU A O 1
ATOM 784 N N . LEU A 1 100 ? -7.530 -4.470 19.689 1.00 91.81 100 LEU A N 1
ATOM 785 C CA . LEU A 1 100 ? -7.926 -3.733 18.492 1.00 91.81 100 LEU A CA 1
ATOM 786 C C . LEU A 1 100 ? -6.909 -2.634 18.158 1.00 91.81 100 LEU A C 1
ATOM 788 O O . LEU A 1 100 ? -6.561 -2.481 16.990 1.00 91.81 100 LEU A O 1
ATOM 792 N N . SER A 1 101 ? -6.416 -1.912 19.170 1.00 90.75 101 SER A N 1
ATOM 793 C CA . SER A 1 101 ? -5.374 -0.892 19.009 1.00 90.75 101 SER A CA 1
ATOM 794 C C . SER A 1 101 ? -4.094 -1.495 18.431 1.00 90.75 101 SER A C 1
ATOM 796 O O . SER A 1 101 ? -3.605 -1.013 17.417 1.00 90.75 101 SER A O 1
ATOM 798 N N . GLU A 1 102 ? -3.610 -2.608 18.987 1.00 90.38 102 GLU A N 1
ATOM 799 C CA . GLU A 1 102 ? -2.408 -3.288 18.485 1.00 90.38 102 GLU A CA 1
ATOM 800 C C . GLU A 1 102 ? -2.557 -3.743 17.026 1.00 90.38 102 GLU A C 1
ATOM 802 O O . GLU A 1 102 ? -1.619 -3.645 16.232 1.00 90.38 102 GLU A O 1
ATOM 807 N N . LYS A 1 103 ? -3.747 -4.223 16.637 1.00 89.75 103 LYS A N 1
ATOM 808 C CA . LYS A 1 103 ? -4.032 -4.598 15.242 1.00 89.75 103 LYS A CA 1
ATOM 809 C C . LYS A 1 103 ? -4.036 -3.391 14.307 1.00 89.75 103 LYS A C 1
ATOM 811 O O . LYS A 1 103 ? -3.595 -3.525 13.166 1.00 89.75 103 LYS A O 1
ATOM 816 N N . ILE A 1 104 ? -4.538 -2.242 14.760 1.00 89.25 104 ILE A N 1
ATOM 817 C CA . ILE A 1 104 ? -4.495 -0.993 13.992 1.00 89.25 104 ILE A CA 1
ATOM 818 C C . ILE A 1 104 ? -3.037 -0.570 13.794 1.00 89.25 104 ILE A C 1
ATOM 820 O O . ILE A 1 104 ? -2.623 -0.413 12.647 1.00 89.25 104 ILE A O 1
ATOM 824 N N . ASP A 1 105 ? -2.239 -0.525 14.861 1.00 88.75 105 ASP A N 1
ATOM 825 C CA . ASP A 1 105 ? -0.824 -0.135 14.805 1.00 88.75 105 ASP A CA 1
ATOM 826 C C . ASP A 1 105 ? -0.008 -1.067 13.888 1.00 88.75 105 ASP A C 1
ATOM 828 O O . ASP A 1 105 ? 0.794 -0.629 13.056 1.00 88.75 105 ASP A O 1
ATOM 832 N N . ALA A 1 106 ? 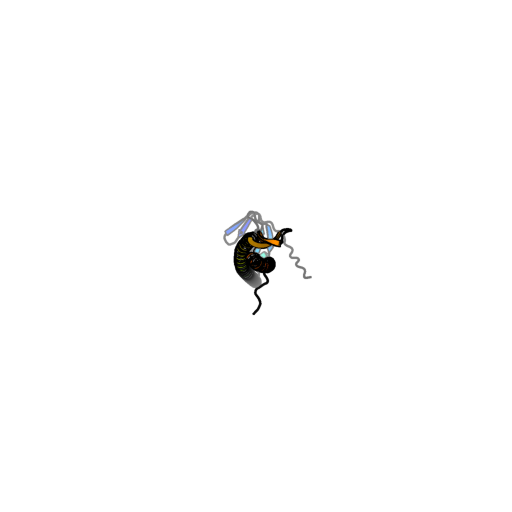-0.244 -2.381 13.979 1.00 89.31 106 ALA A N 1
ATOM 833 C CA . ALA A 1 106 ? 0.397 -3.367 13.112 1.00 89.31 106 ALA A CA 1
ATOM 834 C C . ALA A 1 106 ? 0.008 -3.184 11.634 1.00 89.31 106 ALA A C 1
ATOM 836 O O . ALA A 1 106 ? 0.862 -3.293 10.743 1.00 89.31 106 ALA A O 1
ATOM 837 N N . ASN A 1 107 ? -1.265 -2.886 11.364 1.00 88.81 107 ASN A N 1
ATOM 838 C CA . ASN A 1 107 ? -1.745 -2.612 10.015 1.00 88.81 107 ASN A CA 1
ATOM 839 C C . ASN A 1 107 ? -1.143 -1.315 9.463 1.00 88.81 107 ASN A C 1
ATOM 841 O O . ASN A 1 107 ? -0.668 -1.323 8.326 1.00 88.81 107 ASN A O 1
ATOM 845 N N . GLU A 1 108 ? -1.081 -0.240 10.249 1.00 89.69 108 GLU A N 1
ATOM 846 C CA . GLU A 1 108 ? -0.442 1.022 9.858 1.00 89.69 108 GLU A CA 1
ATOM 847 C C . GLU A 1 108 ? 1.032 0.817 9.490 1.00 89.69 108 GLU A C 1
ATOM 849 O O . GLU A 1 108 ? 1.478 1.259 8.427 1.00 89.69 108 GLU A O 1
ATOM 854 N N . LEU A 1 109 ? 1.775 0.048 10.293 1.00 90.38 109 LEU A N 1
ATOM 855 C CA . LEU A 1 109 ? 3.165 -0.300 9.993 1.00 90.38 109 LEU A CA 1
ATOM 856 C C . LEU A 1 109 ? 3.290 -1.099 8.684 1.00 90.38 109 LEU A C 1
ATOM 858 O O . LEU A 1 109 ? 4.227 -0.898 7.906 1.00 90.38 109 LEU A O 1
ATOM 862 N N . SER A 1 110 ? 2.364 -2.027 8.428 1.00 89.31 110 SER A N 1
ATOM 863 C CA . SER A 1 110 ? 2.353 -2.809 7.187 1.00 89.31 110 SER A CA 1
ATOM 864 C C . SER A 1 110 ? 2.087 -1.929 5.960 1.00 89.31 110 SER A C 1
ATOM 866 O O . SER A 1 110 ? 2.776 -2.065 4.946 1.00 89.31 110 SER A O 1
ATOM 868 N N . ILE A 1 111 ? 1.165 -0.970 6.078 1.00 90.56 111 ILE A N 1
ATOM 869 C CA . ILE A 1 111 ? 0.837 -0.000 5.031 1.00 90.56 111 ILE A CA 1
ATOM 870 C C . ILE A 1 111 ? 2.042 0.903 4.756 1.00 90.56 111 ILE A C 1
ATOM 872 O O . ILE A 1 111 ? 2.422 1.066 3.598 1.00 90.56 111 ILE A O 1
ATOM 876 N N . ALA A 1 112 ? 2.710 1.402 5.800 1.00 92.94 112 ALA A N 1
ATOM 877 C CA . ALA A 1 112 ? 3.905 2.231 5.659 1.00 92.94 112 ALA A CA 1
ATOM 878 C C . ALA A 1 112 ? 5.043 1.504 4.917 1.00 92.94 112 ALA A C 1
ATOM 880 O O . ALA A 1 112 ? 5.723 2.092 4.072 1.00 92.94 112 ALA A O 1
ATOM 881 N N . LYS A 1 113 ? 5.234 0.201 5.173 1.00 92.56 113 LYS A N 1
ATOM 882 C CA . LYS A 1 113 ? 6.208 -0.625 4.433 1.00 92.56 113 LYS A CA 1
ATOM 883 C C . LYS A 1 113 ? 5.849 -0.749 2.952 1.00 92.56 113 LYS A C 1
ATOM 885 O O . LYS A 1 113 ? 6.738 -0.664 2.103 1.00 92.56 113 LYS A O 1
ATOM 890 N N . ILE A 1 114 ? 4.567 -0.950 2.641 1.00 93.06 114 ILE A N 1
ATOM 891 C CA . ILE A 1 114 ? 4.079 -1.013 1.257 1.00 93.06 114 ILE A CA 1
ATOM 892 C C . ILE A 1 114 ? 4.302 0.330 0.552 1.00 93.06 114 ILE A C 1
ATOM 894 O O . ILE A 1 114 ? 4.815 0.343 -0.566 1.00 93.06 114 ILE A O 1
ATOM 898 N N . ASP A 1 115 ? 4.004 1.447 1.214 1.00 94.69 115 ASP A N 1
ATOM 899 C CA . ASP A 1 115 ? 4.225 2.788 0.666 1.00 94.69 115 ASP A CA 1
ATOM 900 C C . ASP A 1 115 ? 5.709 3.054 0.385 1.00 94.69 115 ASP A C 1
ATOM 902 O O . ASP A 1 115 ? 6.061 3.541 -0.689 1.00 94.69 115 ASP A O 1
ATOM 906 N N . GLY A 1 116 ? 6.604 2.643 1.290 1.00 95.50 116 GLY A N 1
ATOM 907 C CA . GLY A 1 116 ? 8.048 2.705 1.054 1.00 95.50 116 GLY A CA 1
ATOM 908 C C . GLY A 1 116 ? 8.485 1.910 -0.185 1.00 95.50 116 GLY A C 1
ATOM 909 O O . GLY A 1 116 ? 9.277 2.398 -0.995 1.00 95.50 116 GLY A O 1
ATOM 910 N N . TYR A 1 117 ? 7.939 0.705 -0.374 1.00 94.56 117 TYR A N 1
ATOM 911 C CA . TYR A 1 117 ? 8.205 -0.118 -1.558 1.00 94.56 117 TYR A CA 1
ATOM 912 C C . TYR A 1 117 ? 7.679 0.523 -2.853 1.00 94.56 117 TYR A C 1
ATOM 914 O O . TYR A 1 117 ? 8.402 0.558 -3.853 1.00 94.56 117 TYR A O 1
ATOM 922 N N . ILE A 1 118 ? 6.461 1.073 -2.834 1.00 96.06 118 ILE A N 1
ATOM 923 C CA . ILE A 1 118 ? 5.866 1.779 -3.978 1.00 96.06 118 ILE A CA 1
ATOM 924 C C . ILE A 1 118 ? 6.719 2.992 -4.359 1.00 96.06 118 ILE A C 1
ATOM 926 O O . ILE A 1 118 ? 7.091 3.120 -5.526 1.00 96.06 118 ILE A O 1
ATOM 930 N N . ASN A 1 119 ? 7.105 3.825 -3.390 1.00 97.38 119 ASN A N 1
ATOM 931 C CA . ASN A 1 119 ? 7.934 5.011 -3.628 1.00 97.38 119 ASN A CA 1
ATOM 932 C C . ASN A 1 119 ? 9.280 4.646 -4.272 1.00 97.38 119 ASN A C 1
ATOM 934 O O . ASN A 1 119 ? 9.706 5.272 -5.243 1.00 97.38 119 ASN A O 1
ATOM 938 N N . MET A 1 120 ? 9.933 3.586 -3.785 1.00 95.81 120 MET A N 1
ATOM 939 C CA . MET A 1 120 ? 11.182 3.090 -4.370 1.00 95.81 120 MET A CA 1
ATOM 940 C C . MET A 1 120 ? 10.999 2.644 -5.828 1.00 95.81 120 MET A C 1
ATOM 942 O O . MET A 1 120 ? 11.848 2.919 -6.677 1.00 95.81 120 MET A O 1
ATOM 946 N N . MET A 1 121 ? 9.907 1.942 -6.140 1.00 96.31 121 MET A N 1
ATOM 947 C CA . MET A 1 121 ? 9.628 1.516 -7.512 1.00 96.31 121 MET A CA 1
ATOM 948 C C . MET A 1 121 ? 9.297 2.691 -8.427 1.00 96.31 121 MET A C 1
ATOM 950 O O . MET A 1 121 ? 9.764 2.711 -9.562 1.00 96.31 121 MET A O 1
ATOM 954 N N . GLN A 1 122 ? 8.541 3.678 -7.947 1.00 96.44 122 GLN A N 1
ATOM 955 C CA . GLN A 1 122 ? 8.252 4.896 -8.704 1.00 96.44 122 GLN A CA 1
ATOM 956 C C . GLN A 1 122 ? 9.537 5.658 -9.052 1.00 96.44 122 GLN A C 1
ATOM 958 O O . GLN A 1 122 ? 9.696 6.073 -10.200 1.00 96.44 122 GLN A O 1
ATOM 963 N N . LEU A 1 123 ? 10.490 5.752 -8.115 1.00 96.69 123 LEU A N 1
ATOM 964 C CA . LEU A 1 123 ? 11.808 6.339 -8.375 1.00 96.69 123 LEU A CA 1
ATOM 965 C C . LEU A 1 123 ? 12.556 5.573 -9.478 1.00 96.69 123 LEU A C 1
ATOM 967 O O . LEU A 1 123 ? 12.977 6.165 -10.468 1.00 96.69 123 LEU A O 1
ATOM 971 N N . LYS A 1 124 ? 12.632 4.240 -9.370 1.00 95.38 124 LYS A N 1
ATOM 972 C CA . LYS A 1 124 ? 13.270 3.393 -10.395 1.00 95.38 124 LYS A CA 1
ATOM 973 C C . LYS A 1 124 ? 12.596 3.511 -11.762 1.00 95.38 124 LYS A C 1
ATOM 975 O O . LYS A 1 124 ? 13.280 3.483 -12.782 1.00 95.38 124 LYS A O 1
ATOM 980 N N . ILE A 1 125 ? 11.269 3.641 -11.798 1.00 97.44 125 ILE A N 1
ATOM 981 C CA . ILE A 1 125 ? 10.518 3.878 -13.036 1.00 97.44 125 ILE A CA 1
ATOM 982 C C . ILE A 1 125 ? 10.916 5.223 -13.643 1.00 97.44 125 ILE A C 1
ATOM 984 O O . ILE A 1 125 ? 11.181 5.270 -14.840 1.00 97.44 125 ILE A O 1
ATOM 988 N N . SER A 1 126 ? 10.994 6.287 -12.842 1.00 97.88 126 SER A N 1
ATOM 989 C CA . SER A 1 126 ? 11.411 7.616 -13.306 1.00 97.88 126 SER A CA 1
ATOM 990 C C . SER A 1 126 ? 12.829 7.600 -13.895 1.00 97.88 126 SER A C 1
ATOM 992 O O . SER A 1 126 ? 13.064 8.101 -15.000 1.00 97.88 126 SER A O 1
ATOM 994 N N . ASP A 1 127 ? 13.771 6.948 -13.212 1.00 96.94 127 ASP A N 1
ATOM 995 C CA . ASP A 1 127 ? 15.149 6.799 -13.693 1.00 96.94 127 ASP A CA 1
ATOM 996 C C . ASP A 1 127 ? 15.204 5.997 -15.002 1.00 96.94 127 ASP A C 1
ATOM 998 O O . ASP A 1 127 ? 15.854 6.398 -15.974 1.00 96.94 127 ASP A O 1
ATOM 1002 N N . ALA A 1 128 ? 14.470 4.881 -15.067 1.00 97.44 128 ALA A N 1
ATOM 1003 C CA . ALA A 1 128 ? 14.372 4.056 -16.266 1.00 97.44 128 ALA A CA 1
ATOM 1004 C C . ALA A 1 128 ? 13.739 4.820 -17.440 1.00 97.44 128 ALA A C 1
ATOM 1006 O O . ALA A 1 128 ? 14.204 4.693 -18.573 1.00 97.44 128 ALA A O 1
ATOM 1007 N N . GLN A 1 129 ? 12.720 5.646 -17.187 1.00 97.88 129 GLN A N 1
ATOM 1008 C CA . GLN A 1 129 ? 12.095 6.504 -18.196 1.00 97.88 129 GLN A CA 1
ATOM 1009 C C . GLN A 1 129 ? 13.090 7.523 -18.757 1.00 97.88 129 GLN A C 1
ATOM 1011 O O . GLN A 1 129 ? 13.184 7.674 -19.977 1.00 97.88 129 GLN A O 1
ATOM 1016 N N . THR A 1 130 ? 13.874 8.156 -17.885 1.00 98.19 130 THR A N 1
ATOM 1017 C CA . THR A 1 130 ? 14.918 9.113 -18.278 1.00 98.19 130 THR A CA 1
ATOM 1018 C C . THR A 1 130 ? 15.984 8.433 -19.133 1.00 98.19 130 THR A C 1
ATOM 1020 O O . THR A 1 130 ? 16.314 8.898 -20.226 1.00 98.19 130 THR A O 1
ATOM 1023 N N . ARG A 1 131 ? 16.479 7.269 -18.693 1.00 97.88 131 ARG A N 1
ATOM 1024 C CA . ARG A 1 131 ? 17.456 6.484 -19.457 1.00 97.88 131 ARG A CA 1
ATOM 1025 C C . ARG A 1 131 ? 16.906 6.066 -20.818 1.00 97.88 131 ARG A C 1
ATOM 1027 O O . ARG A 1 131 ? 17.611 6.186 -21.817 1.00 97.88 131 ARG A O 1
ATOM 1034 N N . ARG A 1 132 ? 15.647 5.625 -20.876 1.00 97.94 132 ARG A N 1
ATOM 1035 C CA . ARG A 1 132 ? 14.962 5.280 -22.127 1.00 97.94 132 ARG A CA 1
ATOM 1036 C C . ARG A 1 132 ? 14.928 6.467 -23.087 1.00 97.94 132 ARG A C 1
ATOM 1038 O O . ARG A 1 132 ? 15.229 6.309 -24.266 1.00 97.94 132 ARG A O 1
ATOM 1045 N N . GLN A 1 133 ? 14.595 7.654 -22.591 1.00 97.56 133 GLN A N 1
ATOM 1046 C CA . GLN A 1 133 ? 14.548 8.862 -23.409 1.00 97.56 133 GLN A CA 1
ATOM 1047 C C . GLN A 1 133 ? 15.929 9.240 -23.958 1.00 97.56 133 GLN A C 1
ATOM 1049 O O . GLN A 1 133 ? 16.043 9.545 -25.145 1.00 97.56 133 GLN A O 1
ATOM 1054 N N . ASN A 1 134 ? 16.980 9.120 -23.146 1.00 98.25 134 ASN A N 1
ATOM 1055 C CA . ASN A 1 134 ? 18.359 9.337 -23.591 1.00 98.25 134 ASN A CA 1
ATOM 1056 C C . ASN A 1 134 ? 18.789 8.324 -24.663 1.00 98.25 134 ASN A C 1
ATOM 1058 O O . ASN A 1 134 ? 19.427 8.699 -25.643 1.00 98.25 134 ASN A O 1
ATOM 1062 N N . LEU A 1 135 ? 18.410 7.050 -24.521 1.00 98.19 135 LEU A N 1
ATOM 1063 C CA . LEU A 1 135 ? 18.682 6.023 -25.531 1.00 98.19 135 LEU A CA 1
ATOM 1064 C C . LEU A 1 135 ? 17.984 6.333 -26.857 1.00 98.19 135 LEU A C 1
ATOM 1066 O O . LEU A 1 135 ? 18.619 6.279 -27.906 1.00 98.19 135 LEU A O 1
ATOM 1070 N N . LEU A 1 136 ? 16.706 6.719 -26.818 1.00 97.81 136 LEU A N 1
ATOM 1071 C CA . LEU A 1 136 ? 15.974 7.123 -28.022 1.00 97.81 136 LEU A CA 1
ATOM 1072 C C . LEU A 1 136 ? 16.601 8.357 -28.678 1.00 97.81 136 LEU A C 1
ATOM 1074 O O . LEU A 1 136 ? 16.745 8.396 -29.897 1.00 97.81 136 LEU A O 1
ATOM 1078 N N . HIS A 1 137 ? 17.028 9.337 -27.883 1.00 97.56 137 HIS A N 1
ATOM 1079 C CA . HIS A 1 137 ? 17.742 10.502 -28.392 1.00 97.56 137 HIS A CA 1
ATOM 1080 C C . HIS A 1 137 ? 19.060 10.110 -29.082 1.00 97.56 137 HIS A C 1
ATOM 1082 O O . HIS A 1 137 ? 19.318 10.524 -30.213 1.00 97.56 137 HIS A O 1
ATOM 1088 N N . ASN A 1 138 ? 19.855 9.237 -28.460 1.00 96.69 138 ASN A N 1
ATOM 1089 C CA . ASN A 1 138 ? 21.094 8.729 -29.047 1.00 96.69 138 ASN A CA 1
ATOM 1090 C C . ASN A 1 138 ? 20.843 7.919 -30.327 1.00 96.69 138 ASN A C 1
ATOM 1092 O O . ASN A 1 138 ? 21.607 8.034 -31.283 1.00 96.69 138 ASN A O 1
ATOM 1096 N N . ALA A 1 139 ? 19.764 7.133 -30.380 1.00 96.94 139 ALA A N 1
ATOM 1097 C CA . ALA A 1 139 ? 19.371 6.404 -31.582 1.00 96.94 139 ALA A CA 1
ATOM 1098 C C . ALA A 1 139 ? 19.075 7.352 -32.751 1.00 96.94 139 ALA A C 1
ATOM 1100 O O . ALA A 1 139 ? 19.522 7.102 -33.871 1.00 96.94 139 ALA A O 1
ATOM 1101 N N . LEU A 1 140 ? 18.380 8.465 -32.492 1.00 95.75 140 LEU A N 1
ATOM 1102 C CA . LEU A 1 140 ? 18.111 9.491 -33.503 1.00 95.75 140 LEU A CA 1
ATOM 1103 C C . LEU A 1 140 ? 19.406 10.126 -34.024 1.00 95.75 140 LEU A C 1
ATOM 1105 O O . LEU A 1 140 ? 19.578 10.250 -35.238 1.00 95.75 140 LEU A O 1
ATOM 1109 N N . ILE A 1 141 ? 20.341 10.460 -33.128 1.00 94.75 141 ILE A N 1
ATOM 1110 C CA . ILE A 1 141 ? 21.656 10.996 -33.508 1.00 94.75 141 ILE A CA 1
ATOM 1111 C C . ILE A 1 141 ? 22.399 9.998 -34.400 1.00 94.75 141 ILE A C 1
ATOM 1113 O O . ILE A 1 141 ? 22.848 10.356 -35.486 1.00 94.75 141 ILE A O 1
ATOM 1117 N N . GLU A 1 142 ? 22.504 8.736 -33.987 1.00 93.25 142 GLU A N 1
ATOM 1118 C CA . GLU A 1 142 ? 23.220 7.708 -34.750 1.00 93.25 142 GLU A CA 1
ATOM 1119 C C . GLU A 1 142 ? 22.543 7.406 -36.104 1.00 93.25 142 GLU A C 1
ATOM 1121 O O . GLU A 1 142 ? 23.242 7.189 -37.093 1.00 93.25 142 GLU A O 1
ATOM 1126 N N . ARG A 1 143 ? 21.204 7.480 -36.202 1.00 90.44 143 ARG A N 1
ATOM 1127 C CA . ARG A 1 143 ? 20.466 7.371 -37.481 1.00 90.44 143 ARG A CA 1
ATOM 1128 C C . ARG A 1 143 ? 20.741 8.525 -38.438 1.00 90.44 143 ARG A C 1
ATOM 1130 O O . ARG A 1 143 ? 20.726 8.314 -39.649 1.00 90.44 143 ARG A O 1
ATOM 1137 N N . SER A 1 144 ? 20.971 9.728 -37.914 1.00 91.31 144 SER A N 1
ATOM 1138 C CA . SER A 1 144 ? 21.299 10.898 -38.737 1.00 91.31 144 SER A CA 1
ATOM 1139 C C . SER A 1 144 ? 22.735 10.895 -39.265 1.00 91.31 144 SER A C 1
ATOM 1141 O O . SER A 1 144 ? 23.069 11.722 -40.112 1.00 91.31 144 SER A O 1
ATOM 1143 N N . ARG A 1 145 ? 23.597 9.974 -38.806 1.00 91.25 145 ARG A N 1
ATOM 1144 C CA . ARG A 1 145 ? 24.979 9.898 -39.287 1.00 91.25 145 ARG A CA 1
ATOM 1145 C C . ARG A 1 145 ? 25.017 9.450 -40.741 1.00 91.25 145 ARG A C 1
ATOM 1147 O O . ARG A 1 145 ? 24.493 8.401 -41.120 1.00 91.25 145 ARG A O 1
ATOM 1154 N N . THR A 1 146 ? 25.710 10.239 -41.545 1.00 89.50 146 THR A N 1
ATOM 1155 C CA . THR A 1 146 ? 25.973 9.961 -42.953 1.00 89.50 146 THR A CA 1
ATOM 1156 C C . THR A 1 146 ? 27.469 9.864 -43.194 1.00 89.50 146 THR A C 1
ATOM 1158 O O . THR A 1 146 ? 28.264 10.493 -42.497 1.00 89.50 146 THR A O 1
ATOM 1161 N N . ARG A 1 147 ? 27.861 9.118 -44.221 1.00 87.31 147 ARG A N 1
ATOM 1162 C CA . ARG A 1 147 ? 29.236 9.049 -44.713 1.00 87.31 147 ARG A CA 1
ATOM 1163 C C . ARG A 1 147 ? 29.263 9.309 -46.211 1.00 87.31 147 ARG A C 1
ATOM 1165 O O . ARG A 1 147 ? 28.359 8.889 -46.930 1.00 87.31 147 ARG A O 1
ATOM 1172 N N . THR A 1 148 ? 30.323 9.943 -46.688 1.00 90.44 148 THR A N 1
ATOM 1173 C CA . THR A 1 148 ? 30.548 10.103 -48.126 1.00 90.44 148 THR A CA 1
ATOM 1174 C C . THR A 1 148 ? 31.246 8.861 -48.662 1.00 90.44 148 THR A C 1
ATOM 1176 O O . THR A 1 148 ? 32.288 8.453 -48.148 1.00 90.44 148 THR A O 1
ATOM 1179 N N . ILE A 1 149 ? 30.674 8.247 -49.690 1.00 87.06 149 ILE A N 1
ATOM 1180 C CA . ILE A 1 149 ? 31.319 7.198 -50.480 1.00 87.06 149 ILE A CA 1
ATOM 1181 C C . ILE A 1 149 ? 31.601 7.731 -51.879 1.00 87.06 149 ILE A C 1
ATOM 1183 O O . ILE A 1 149 ? 30.927 8.638 -52.352 1.00 87.06 149 ILE A O 1
ATOM 1187 N N . TYR A 1 150 ? 32.583 7.150 -52.554 1.00 89.25 150 TYR A N 1
ATOM 1188 C CA . TYR A 1 150 ? 32.899 7.489 -53.934 1.00 89.25 150 TYR A CA 1
ATOM 1189 C C . TYR A 1 150 ? 32.497 6.329 -54.836 1.00 89.25 150 TYR A C 1
ATOM 1191 O O . TYR A 1 150 ? 32.987 5.209 -54.661 1.00 89.25 150 TYR A O 1
ATOM 1199 N N . ARG A 1 151 ? 31.593 6.581 -55.787 1.00 87.38 151 ARG A N 1
ATOM 1200 C CA . ARG A 1 151 ? 31.217 5.594 -56.804 1.00 87.38 151 ARG A CA 1
ATOM 1201 C C . ARG A 1 151 ? 31.875 5.932 -58.130 1.00 87.38 151 ARG A C 1
ATOM 1203 O O . ARG A 1 151 ? 31.875 7.079 -58.570 1.00 87.38 151 ARG A O 1
ATOM 1210 N N . ASN A 1 152 ? 32.414 4.903 -58.774 1.00 90.62 152 ASN A N 1
ATOM 1211 C CA . ASN A 1 152 ? 32.972 5.036 -60.111 1.00 90.62 152 ASN A CA 1
ATOM 1212 C C . ASN A 1 152 ? 31.837 5.075 -61.124 1.00 90.62 152 ASN A C 1
ATOM 1214 O O . ASN A 1 152 ? 30.963 4.211 -61.100 1.00 90.62 152 ASN A O 1
ATOM 1218 N N . SER A 1 153 ? 31.886 6.065 -62.002 1.00 86.38 153 SER A N 1
ATOM 1219 C CA . SER A 1 153 ? 31.008 6.190 -63.160 1.00 86.38 153 SER A CA 1
ATOM 1220 C C . SER A 1 153 ? 31.861 6.360 -64.412 1.00 86.38 153 SER A C 1
ATOM 1222 O O . SER A 1 153 ? 33.021 6.773 -64.325 1.00 86.38 153 SER A O 1
ATOM 1224 N N . TYR A 1 154 ? 31.286 6.028 -65.560 1.00 90.06 154 TYR A N 1
ATOM 1225 C CA . TYR A 1 154 ? 31.944 6.124 -66.856 1.00 90.06 154 TYR A CA 1
ATOM 1226 C C . TYR A 1 154 ? 31.095 7.007 -67.767 1.00 90.06 154 TYR A C 1
ATOM 1228 O O . TYR A 1 154 ? 29.868 6.893 -67.754 1.00 90.06 154 TYR A O 1
ATOM 1236 N N . ASP A 1 155 ? 31.733 7.906 -68.511 1.00 87.38 155 ASP A N 1
ATOM 1237 C CA . ASP A 1 155 ? 31.056 8.675 -69.556 1.00 87.38 155 ASP A CA 1
ATOM 1238 C C . ASP A 1 155 ? 30.844 7.823 -70.826 1.00 87.38 155 ASP A C 1
ATOM 1240 O O . ASP A 1 155 ? 31.256 6.662 -70.906 1.00 87.38 155 ASP A O 1
ATOM 1244 N N . SER A 1 156 ? 30.212 8.403 -71.849 1.00 87.25 156 SER A N 1
ATOM 1245 C CA . SER A 1 156 ? 29.995 7.747 -73.147 1.00 87.25 156 SER A CA 1
ATOM 1246 C C . SER A 1 156 ? 31.286 7.419 -73.911 1.00 87.25 156 SER A C 1
ATOM 1248 O O . SER A 1 156 ? 31.233 6.671 -74.884 1.00 87.25 156 SER A O 1
ATOM 1250 N N . TYR A 1 157 ? 32.426 7.974 -73.491 1.00 89.12 157 TYR A N 1
ATOM 1251 C CA . TYR A 1 157 ? 33.748 7.764 -74.083 1.00 89.12 157 TYR A CA 1
ATOM 1252 C C . TYR A 1 157 ? 34.607 6.773 -73.274 1.00 89.12 157 TYR A C 1
ATOM 1254 O O . TYR A 1 157 ? 35.739 6.487 -73.659 1.00 89.12 157 TYR A O 1
ATOM 1262 N N . GLY A 1 158 ? 34.081 6.222 -72.173 1.00 87.62 158 GLY A N 1
ATOM 1263 C CA . GLY A 1 158 ? 34.777 5.268 -71.310 1.00 87.62 158 GLY A CA 1
ATOM 1264 C C . GLY A 1 158 ? 35.722 5.899 -70.281 1.00 87.62 158 GLY A C 1
ATOM 1265 O O . GLY A 1 158 ? 36.425 5.166 -69.579 1.00 87.62 158 GLY A O 1
ATOM 1266 N N . ASN A 1 159 ? 35.741 7.226 -70.133 1.00 89.69 159 ASN A N 1
ATOM 1267 C CA . ASN A 1 159 ? 36.551 7.891 -69.116 1.00 89.69 159 ASN A CA 1
ATOM 1268 C C . ASN A 1 159 ? 35.940 7.679 -67.728 1.00 89.69 159 ASN A C 1
ATOM 1270 O O . ASN A 1 159 ? 34.742 7.877 -67.513 1.00 89.69 159 ASN A O 1
ATOM 1274 N N . ARG A 1 160 ? 36.778 7.282 -66.765 1.00 89.62 160 ARG A N 1
ATOM 1275 C CA . ARG A 1 160 ? 36.364 7.023 -65.383 1.00 89.62 160 ARG A CA 1
ATOM 1276 C C . ARG A 1 160 ? 36.370 8.314 -64.575 1.00 89.62 160 ARG A C 1
ATOM 1278 O O . ARG A 1 160 ? 37.408 8.959 -64.449 1.00 89.62 160 ARG A O 1
ATOM 1285 N N . TYR A 1 161 ? 35.255 8.599 -63.914 1.00 86.94 161 TYR A N 1
ATOM 1286 C CA . TYR A 1 161 ? 35.155 9.672 -62.931 1.00 86.94 161 TYR A CA 1
ATOM 1287 C C . TYR A 1 161 ? 34.624 9.140 -61.601 1.00 86.94 161 TYR A C 1
ATOM 1289 O O . TYR A 1 161 ? 33.873 8.162 -61.540 1.00 86.94 161 TYR A O 1
ATOM 1297 N N . SER A 1 162 ? 35.063 9.776 -60.518 1.00 87.12 162 SER A N 1
ATOM 1298 C CA . SER A 1 162 ? 34.695 9.422 -59.151 1.00 87.12 162 SER A CA 1
ATOM 1299 C C . SER A 1 162 ? 33.686 10.436 -58.635 1.00 87.12 162 SER A C 1
ATOM 1301 O O . SER A 1 162 ? 34.036 11.601 -58.451 1.00 87.12 162 SER A O 1
ATOM 1303 N N . ASN A 1 163 ? 32.441 10.010 -58.423 1.00 86.75 163 ASN A N 1
ATOM 1304 C CA . ASN A 1 163 ? 31.386 10.899 -57.949 1.00 86.75 163 ASN A CA 1
ATOM 1305 C C . ASN A 1 163 ? 31.150 10.674 -56.444 1.00 86.75 163 ASN A C 1
ATOM 1307 O O . ASN A 1 163 ? 30.911 9.524 -56.045 1.00 86.75 163 ASN A O 1
ATOM 1311 N N . PRO A 1 164 ? 31.236 11.715 -55.595 1.00 89.94 164 PRO A N 1
ATOM 1312 C CA . PRO A 1 164 ? 30.895 11.596 -54.184 1.00 89.94 164 PRO A CA 1
ATOM 1313 C C . PRO A 1 164 ? 29.380 11.420 -54.001 1.00 89.94 164 PRO A C 1
ATOM 1315 O O . PRO A 1 164 ? 28.577 12.142 -54.583 1.00 89.94 164 PRO A O 1
ATOM 1318 N N . GLU A 1 165 ? 28.986 10.484 -53.145 1.00 88.44 165 GLU A N 1
ATOM 1319 C CA . GLU A 1 165 ? 27.603 10.229 -52.743 1.00 88.44 165 GLU A CA 1
ATOM 1320 C C . GLU A 1 165 ? 27.530 10.203 -51.213 1.00 88.44 165 GLU A C 1
ATOM 1322 O O . GLU A 1 165 ? 28.278 9.475 -50.556 1.00 88.44 165 GLU A O 1
ATOM 1327 N N . VAL A 1 166 ? 26.625 10.990 -50.629 1.00 88.25 166 VAL A N 1
ATOM 1328 C CA . VAL A 1 166 ? 26.361 10.964 -49.186 1.00 88.25 166 VAL A CA 1
ATOM 1329 C C . VAL A 1 166 ? 25.356 9.855 -48.908 1.00 88.25 166 VAL A C 1
ATOM 1331 O O . VAL A 1 166 ? 24.205 9.928 -49.332 1.00 88.25 166 VAL A O 1
ATOM 1334 N N . VAL A 1 167 ? 25.789 8.821 -48.193 1.00 87.56 167 VAL A N 1
ATOM 1335 C CA . VAL A 1 167 ? 24.951 7.673 -47.836 1.00 87.56 167 VAL A CA 1
ATOM 1336 C C . VAL A 1 167 ? 24.806 7.555 -46.322 1.00 87.56 167 VAL A C 1
ATOM 1338 O O . VAL A 1 167 ? 25.682 8.005 -45.580 1.00 87.56 167 VAL A O 1
ATOM 1341 N N . PRO A 1 168 ? 23.739 6.907 -45.829 1.00 86.31 168 PRO A N 1
ATOM 1342 C CA . PRO A 1 168 ? 23.620 6.585 -44.416 1.00 86.31 168 PRO A CA 1
ATOM 1343 C C . PRO A 1 168 ? 24.819 5.773 -43.911 1.00 86.31 168 PRO A C 1
ATOM 1345 O O . PRO A 1 168 ? 25.296 4.850 -44.586 1.00 86.31 168 PRO A O 1
ATOM 1348 N N . ASP A 1 169 ? 25.312 6.100 -42.717 1.00 90.50 169 ASP A N 1
ATOM 1349 C CA . ASP A 1 169 ? 26.389 5.332 -42.107 1.00 90.50 169 ASP A CA 1
ATOM 1350 C C . ASP A 1 169 ? 25.858 4.002 -41.552 1.00 90.50 169 ASP A C 1
ATOM 1352 O O . ASP A 1 169 ? 25.059 3.960 -40.616 1.00 90.50 169 ASP A O 1
ATOM 1356 N N . LYS A 1 170 ? 26.318 2.880 -42.118 1.00 88.88 170 LYS A N 1
ATOM 1357 C CA . LYS A 1 170 ? 25.874 1.540 -41.695 1.00 88.88 170 LYS A CA 1
ATOM 1358 C C . LYS A 1 170 ? 26.210 1.261 -40.224 1.00 88.88 170 LYS A C 1
ATOM 1360 O O . LYS A 1 170 ? 25.439 0.568 -39.561 1.00 88.88 170 LYS A O 1
ATOM 1365 N N . GLY A 1 171 ? 27.333 1.795 -39.729 1.00 90.06 171 GLY A N 1
ATOM 1366 C CA . GLY A 1 171 ? 27.745 1.676 -38.328 1.00 90.06 171 GLY A CA 1
ATOM 1367 C C . GLY A 1 171 ? 26.780 2.398 -37.388 1.00 90.06 171 GLY A C 1
ATOM 1368 O O . GLY A 1 171 ? 26.253 1.782 -36.461 1.00 90.06 171 GLY A O 1
ATOM 1369 N N . GLY A 1 172 ? 26.465 3.659 -37.692 1.00 90.75 172 GLY A N 1
ATOM 1370 C CA . GLY A 1 172 ? 25.455 4.457 -36.996 1.00 90.75 172 GLY A CA 1
ATOM 1371 C C . GLY A 1 172 ? 24.087 3.776 -36.964 1.00 90.75 172 GLY A C 1
ATOM 1372 O O . GLY A 1 172 ? 23.491 3.632 -35.901 1.00 90.75 172 GLY A O 1
ATOM 1373 N N . TYR A 1 173 ? 23.620 3.216 -38.084 1.00 90.12 173 TYR A N 1
ATOM 1374 C CA . TYR A 1 173 ? 22.348 2.475 -38.118 1.00 90.12 173 TYR A CA 1
ATOM 1375 C C . TYR A 1 173 ? 22.345 1.212 -37.247 1.00 90.12 173 TYR A C 1
ATOM 1377 O O . TYR A 1 173 ? 21.326 0.875 -36.640 1.00 90.12 173 TYR A O 1
ATOM 1385 N N . ALA A 1 174 ? 23.459 0.478 -37.191 1.00 93.69 174 ALA A N 1
ATOM 1386 C CA . ALA A 1 174 ? 23.575 -0.684 -36.313 1.00 93.69 174 ALA A CA 1
ATOM 1387 C C . ALA A 1 174 ? 23.534 -0.267 -34.835 1.00 93.69 174 ALA A C 1
ATOM 1389 O O . ALA A 1 174 ? 22.810 -0.872 -34.046 1.00 93.69 174 ALA A O 1
ATOM 1390 N N . LYS A 1 175 ? 24.246 0.806 -34.482 1.00 94.88 175 LYS A N 1
ATOM 1391 C CA . LYS A 1 175 ? 24.300 1.336 -33.118 1.00 94.88 175 LYS A CA 1
ATOM 1392 C C . LYS A 1 175 ? 22.977 1.964 -32.670 1.00 94.88 175 LYS A C 1
ATOM 1394 O O . LYS A 1 175 ? 22.548 1.750 -31.541 1.00 94.88 175 LYS A O 1
ATOM 1399 N N . ALA A 1 176 ? 22.269 2.648 -33.566 1.00 95.88 176 ALA A N 1
ATOM 1400 C CA . ALA A 1 176 ? 20.923 3.147 -33.298 1.00 95.88 176 ALA A CA 1
ATOM 1401 C C . ALA A 1 176 ? 19.947 2.016 -32.946 1.00 95.88 176 ALA A C 1
ATOM 1403 O O . ALA A 1 176 ? 19.206 2.128 -31.973 1.00 95.88 176 ALA A O 1
ATOM 1404 N N . ARG A 1 177 ? 19.998 0.895 -33.683 1.00 96.25 177 ARG A N 1
ATOM 1405 C CA . ARG A 1 177 ? 19.190 -0.292 -33.365 1.00 96.25 177 ARG A CA 1
ATOM 1406 C C . ARG A 1 177 ? 19.516 -0.877 -31.993 1.00 96.25 177 ARG A C 1
ATOM 1408 O O . ARG A 1 177 ? 18.609 -1.345 -31.315 1.00 96.25 177 ARG A O 1
ATOM 1415 N N . GLN A 1 178 ? 20.778 -0.839 -31.562 1.00 96.81 178 GLN A N 1
ATOM 1416 C CA . GLN A 1 178 ? 21.143 -1.268 -30.206 1.00 96.81 178 GLN A CA 1
ATOM 1417 C C . GLN A 1 178 ? 20.459 -0.394 -29.149 1.00 96.81 178 GLN A C 1
ATOM 1419 O O . GLN A 1 178 ? 19.800 -0.927 -28.260 1.00 96.81 178 GLN A O 1
ATOM 1424 N N . TYR A 1 179 ? 20.523 0.932 -29.291 1.00 98.00 179 TYR A N 1
ATOM 1425 C CA . TYR A 1 179 ? 19.844 1.852 -28.375 1.00 98.00 179 TYR A CA 1
ATOM 1426 C C . TYR A 1 179 ? 18.317 1.693 -28.375 1.00 98.00 179 TYR A C 1
ATOM 1428 O O . TYR A 1 179 ? 17.692 1.769 -27.318 1.00 98.00 179 TYR A O 1
ATOM 1436 N N . GLU A 1 180 ? 17.707 1.439 -29.533 1.00 97.12 180 GLU A N 1
ATOM 1437 C CA . GLU A 1 180 ? 16.272 1.146 -29.648 1.00 97.12 180 GLU A CA 1
ATOM 1438 C C . GLU A 1 180 ? 15.893 -0.148 -28.918 1.00 97.12 180 GLU A C 1
ATOM 1440 O O . GLU A 1 180 ? 14.923 -0.161 -28.160 1.00 97.12 180 GLU A O 1
ATOM 1445 N N . ASN A 1 181 ? 16.690 -1.207 -29.075 1.00 97.75 181 ASN A N 1
ATOM 1446 C CA . ASN A 1 181 ? 16.476 -2.473 -28.374 1.00 97.75 181 ASN A CA 1
ATOM 1447 C C . ASN A 1 181 ? 16.622 -2.312 -26.851 1.00 97.75 181 ASN A C 1
ATOM 1449 O O . ASN A 1 181 ? 15.781 -2.798 -26.096 1.00 97.75 181 ASN A O 1
ATOM 1453 N N . GLU A 1 182 ? 17.653 -1.598 -26.386 1.00 97.56 182 GLU A N 1
ATOM 1454 C CA . GLU A 1 182 ? 17.832 -1.293 -24.959 1.00 97.56 182 GLU A CA 1
ATOM 1455 C C . GLU A 1 182 ? 16.673 -0.450 -24.402 1.00 97.56 182 GLU A C 1
ATOM 1457 O O . GLU A 1 182 ? 16.189 -0.691 -23.295 1.00 97.56 182 GLU A O 1
ATOM 1462 N N . SER A 1 183 ? 16.190 0.523 -25.179 1.00 98.19 183 SER A N 1
ATOM 1463 C CA . SER A 1 183 ? 15.024 1.343 -24.838 1.00 98.19 183 SER A CA 1
ATOM 1464 C C . SER A 1 183 ? 13.753 0.499 -24.695 1.00 98.19 183 SER A C 1
ATOM 1466 O O . SER A 1 183 ? 12.973 0.707 -23.760 1.00 98.19 183 SER A O 1
ATOM 1468 N N . GLN A 1 184 ? 13.560 -0.483 -25.579 1.00 97.19 184 GLN A N 1
ATOM 1469 C CA . GLN A 1 184 ? 12.423 -1.394 -25.511 1.00 97.19 184 GLN A CA 1
ATOM 1470 C C . GLN A 1 184 ? 12.488 -2.284 -24.263 1.00 97.19 184 GLN A C 1
ATOM 1472 O O . GLN A 1 184 ? 11.500 -2.383 -23.539 1.00 97.19 184 GLN A O 1
ATOM 1477 N N . ALA A 1 185 ? 13.661 -2.835 -23.937 1.00 96.75 185 ALA A N 1
ATOM 1478 C CA . ALA A 1 185 ? 13.844 -3.611 -22.709 1.00 96.75 185 ALA A CA 1
ATOM 1479 C C . ALA A 1 185 ? 13.521 -2.785 -21.446 1.00 96.75 185 ALA A C 1
ATOM 1481 O O . ALA A 1 185 ? 12.889 -3.279 -20.508 1.00 96.75 185 ALA A O 1
ATOM 1482 N N . LEU A 1 186 ? 13.897 -1.499 -21.426 1.00 97.25 186 LEU A N 1
ATOM 1483 C CA . LEU A 1 186 ? 13.511 -0.593 -20.341 1.00 97.25 186 LEU A CA 1
ATOM 1484 C C . LEU A 1 186 ? 11.998 -0.365 -20.289 1.00 97.25 186 LEU A C 1
ATOM 1486 O O . LEU A 1 186 ? 11.434 -0.378 -19.197 1.00 97.25 186 LEU A O 1
ATOM 1490 N N . LEU A 1 187 ? 11.328 -0.193 -21.432 1.00 97.31 187 LEU A N 1
ATOM 1491 C CA . LEU A 1 187 ? 9.870 -0.052 -21.479 1.00 97.31 187 LEU A CA 1
ATOM 1492 C C . LEU A 1 187 ? 9.161 -1.274 -20.874 1.00 97.31 187 LEU A C 1
ATOM 1494 O O . LEU A 1 187 ? 8.234 -1.109 -20.078 1.00 97.31 187 LEU A O 1
ATOM 1498 N N . ASP A 1 188 ? 9.636 -2.476 -21.190 1.00 96.50 188 ASP A N 1
ATOM 1499 C CA . ASP A 1 188 ? 9.075 -3.721 -20.665 1.00 96.50 188 ASP A CA 1
ATOM 1500 C C . ASP A 1 188 ? 9.277 -3.818 -19.144 1.00 96.50 188 ASP A C 1
ATOM 1502 O O . ASP A 1 188 ? 8.330 -4.106 -18.407 1.00 96.50 188 ASP A O 1
ATOM 1506 N N . SER A 1 189 ? 10.472 -3.480 -18.642 1.00 95.31 189 SER A N 1
ATOM 1507 C CA . SER A 1 189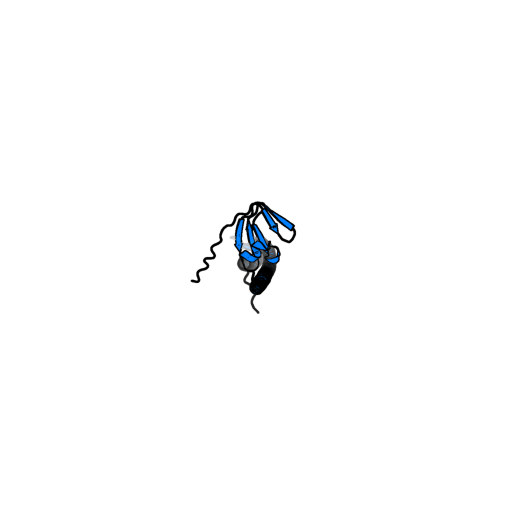 ? 10.734 -3.444 -17.194 1.00 95.31 189 SER A CA 1
ATOM 1508 C C . SER A 1 189 ? 9.883 -2.401 -16.454 1.00 95.31 189 SER A C 1
ATOM 1510 O O . SER A 1 189 ? 9.374 -2.680 -15.368 1.00 95.31 189 SER A O 1
ATOM 1512 N N . ILE A 1 190 ? 9.653 -1.225 -17.052 1.00 97.25 190 ILE A N 1
ATOM 1513 C CA . ILE A 1 190 ? 8.750 -0.200 -16.509 1.00 97.25 190 ILE A CA 1
ATOM 1514 C C . ILE A 1 190 ? 7.319 -0.741 -16.435 1.00 97.25 190 ILE A C 1
ATOM 1516 O O . ILE A 1 190 ? 6.635 -0.530 -15.434 1.00 97.25 190 ILE A O 1
ATOM 1520 N N . SER A 1 191 ? 6.862 -1.440 -17.476 1.00 97.00 191 SER A N 1
ATOM 1521 C CA . SER A 1 191 ? 5.533 -2.058 -17.507 1.00 97.00 191 SER A CA 1
ATOM 1522 C C . SER A 1 191 ? 5.364 -3.076 -16.373 1.00 97.00 191 SER A C 1
ATOM 1524 O O . SER A 1 191 ? 4.409 -2.987 -15.598 1.00 97.00 191 SER A O 1
ATOM 1526 N N . GLN A 1 192 ? 6.338 -3.973 -16.197 1.00 95.00 192 GLN A N 1
ATOM 1527 C CA . GLN A 1 192 ? 6.344 -4.953 -15.105 1.00 95.00 192 GLN A CA 1
ATOM 1528 C C . GLN A 1 192 ? 6.347 -4.276 -13.726 1.00 95.00 192 GLN A C 1
ATOM 1530 O O . GLN A 1 192 ? 5.557 -4.635 -12.854 1.00 95.00 192 GLN A O 1
ATOM 1535 N N . ALA A 1 193 ? 7.176 -3.247 -13.529 1.00 94.75 193 ALA A N 1
ATOM 1536 C CA . ALA A 1 193 ? 7.218 -2.500 -12.274 1.00 94.75 193 ALA A CA 1
ATOM 1537 C C . ALA A 1 193 ? 5.875 -1.815 -11.958 1.00 94.75 193 ALA A C 1
ATOM 1539 O O . ALA A 1 193 ? 5.430 -1.827 -10.811 1.00 94.75 193 ALA A O 1
ATOM 1540 N N . ARG A 1 194 ? 5.175 -1.277 -12.966 1.00 96.06 194 ARG A N 1
ATOM 1541 C CA . ARG A 1 194 ? 3.828 -0.705 -12.791 1.00 96.06 194 ARG A CA 1
ATOM 1542 C C . ARG A 1 194 ? 2.797 -1.751 -12.372 1.00 96.06 194 ARG A C 1
ATOM 1544 O O . ARG A 1 194 ? 1.953 -1.453 -11.533 1.00 96.06 194 ARG A O 1
ATOM 1551 N N . GLN A 1 195 ? 2.876 -2.971 -12.902 1.00 95.44 195 GLN A N 1
ATOM 1552 C CA . GLN A 1 195 ? 2.009 -4.072 -12.467 1.00 95.44 195 GLN A CA 1
ATOM 1553 C C . GLN A 1 195 ? 2.270 -4.449 -11.002 1.00 95.44 195 GLN A C 1
ATOM 1555 O O . GLN A 1 195 ? 1.323 -4.667 -10.248 1.00 95.44 195 GLN A O 1
ATOM 1560 N N . LEU A 1 196 ? 3.538 -4.467 -10.576 1.00 93.75 196 LEU A N 1
ATOM 1561 C CA . LEU A 1 196 ? 3.903 -4.705 -9.176 1.00 93.75 196 LEU A CA 1
ATOM 1562 C C . LEU A 1 196 ? 3.404 -3.591 -8.248 1.00 93.75 196 LEU A C 1
ATOM 1564 O O . LEU A 1 196 ? 2.905 -3.898 -7.166 1.00 93.75 196 LEU A O 1
ATOM 1568 N N . ILE A 1 197 ? 3.480 -2.321 -8.671 1.00 95.25 197 ILE A N 1
ATOM 1569 C CA . ILE A 1 197 ? 2.871 -1.195 -7.940 1.00 95.25 197 ILE A CA 1
ATOM 1570 C C . ILE A 1 197 ? 1.366 -1.420 -7.797 1.00 95.25 197 ILE A C 1
ATOM 1572 O O . ILE A 1 197 ? 0.861 -1.392 -6.680 1.00 95.25 197 ILE A O 1
ATOM 1576 N N . ALA A 1 198 ? 0.659 -1.711 -8.891 1.00 94.00 198 ALA A N 1
ATOM 1577 C CA . ALA A 1 198 ? -0.784 -1.937 -8.851 1.00 94.00 198 ALA A CA 1
ATOM 1578 C C . ALA A 1 198 ? -1.152 -3.097 -7.908 1.00 94.00 198 ALA A C 1
ATOM 1580 O O . ALA A 1 198 ? -2.070 -2.981 -7.095 1.00 94.00 198 ALA A O 1
ATOM 1581 N N . ALA A 1 199 ? -0.395 -4.197 -7.938 1.00 91.38 199 ALA A N 1
ATOM 1582 C CA . ALA A 1 199 ? -0.578 -5.305 -7.005 1.00 91.38 199 ALA A CA 1
ATOM 1583 C C . ALA A 1 199 ? -0.327 -4.876 -5.544 1.00 91.38 199 ALA A C 1
ATOM 1585 O O . ALA A 1 199 ? -1.104 -5.222 -4.654 1.00 91.38 199 ALA A O 1
ATOM 1586 N N . ALA A 1 200 ? 0.713 -4.085 -5.280 1.00 91.25 200 ALA A N 1
ATOM 1587 C CA . ALA A 1 200 ? 0.997 -3.553 -3.949 1.00 91.25 200 ALA A CA 1
ATOM 1588 C C . ALA A 1 200 ? -0.116 -2.610 -3.448 1.00 91.25 200 ALA A C 1
ATOM 1590 O O . ALA A 1 200 ? -0.548 -2.725 -2.302 1.00 91.25 200 ALA A O 1
ATOM 1591 N N . GLU A 1 201 ? -0.657 -1.752 -4.314 1.00 91.50 201 GLU A N 1
ATOM 1592 C CA . GLU A 1 201 ? -1.790 -0.873 -4.004 1.00 91.50 201 GLU A CA 1
ATOM 1593 C C . GLU A 1 201 ? -3.066 -1.661 -3.680 1.00 91.50 201 GLU A C 1
ATOM 1595 O O . GLU A 1 201 ? -3.805 -1.297 -2.763 1.00 91.50 201 GLU A O 1
ATOM 1600 N N . THR A 1 202 ? -3.324 -2.774 -4.377 1.00 90.19 202 THR A N 1
ATOM 1601 C CA . THR A 1 202 ? -4.462 -3.646 -4.031 1.00 90.19 202 THR A CA 1
ATOM 1602 C C . THR A 1 202 ? -4.296 -4.280 -2.651 1.00 90.19 202 THR A C 1
ATOM 1604 O O . THR A 1 202 ? -5.248 -4.294 -1.873 1.00 90.19 202 THR A O 1
ATOM 1607 N N . ARG A 1 203 ? -3.079 -4.719 -2.297 1.00 86.06 203 ARG A N 1
ATOM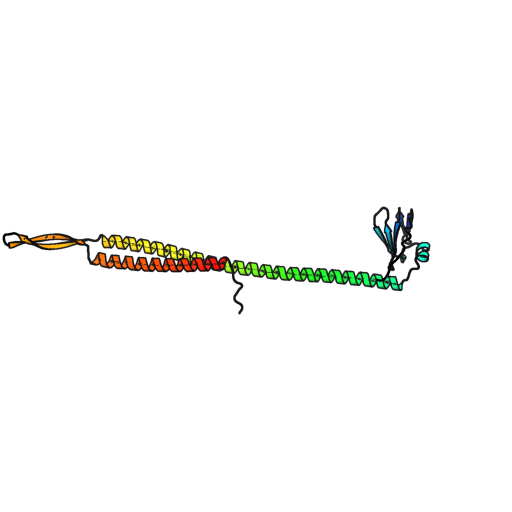 1608 C CA . ARG A 1 203 ? -2.767 -5.235 -0.953 1.00 86.06 203 ARG A CA 1
ATOM 1609 C C . ARG A 1 203 ? -2.902 -4.161 0.124 1.00 86.06 203 ARG A C 1
ATOM 1611 O O . ARG A 1 203 ? -3.356 -4.466 1.217 1.00 86.06 203 ARG A O 1
ATOM 1618 N N . LYS A 1 204 ? -2.570 -2.904 -0.181 1.00 86.56 204 LYS A N 1
ATOM 1619 C CA . LYS A 1 204 ? -2.776 -1.773 0.737 1.00 86.56 204 LYS A CA 1
ATOM 1620 C C . LYS A 1 204 ? -4.258 -1.538 1.052 1.00 86.56 204 LYS A C 1
ATOM 1622 O O . LYS A 1 204 ? -4.583 -1.197 2.183 1.00 86.56 204 LYS A O 1
ATOM 1627 N N . LYS A 1 205 ? -5.158 -1.725 0.078 1.00 82.62 205 LYS A N 1
ATOM 1628 C CA . LYS A 1 205 ? -6.617 -1.589 0.283 1.00 82.62 205 LYS A CA 1
ATOM 1629 C C . LYS A 1 205 ? -7.208 -2.709 1.138 1.00 82.62 205 LYS A C 1
ATOM 1631 O O . LYS A 1 205 ? -8.194 -2.486 1.831 1.00 82.62 205 LYS A O 1
ATOM 1636 N N . PHE A 1 206 ? -6.604 -3.892 1.087 1.00 76.62 206 PHE A N 1
ATOM 1637 C CA . PHE A 1 206 ? -7.017 -5.061 1.854 1.00 76.62 206 PHE A CA 1
ATOM 1638 C C . PHE A 1 206 ? -5.806 -5.617 2.605 1.00 76.62 206 PHE A C 1
ATOM 1640 O O . PHE A 1 206 ? -5.248 -6.627 2.167 1.00 76.62 206 PHE A O 1
ATOM 1647 N N . PRO A 1 207 ? -5.361 -4.961 3.697 1.00 67.12 207 PRO A N 1
ATOM 1648 C CA . PRO A 1 207 ? -4.250 -5.463 4.489 1.00 67.12 207 PRO A CA 1
ATOM 1649 C C . PRO A 1 207 ? -4.663 -6.818 5.068 1.00 67.12 207 PRO A C 1
ATOM 1651 O O . PRO A 1 207 ? -5.431 -6.912 6.025 1.00 67.12 207 PRO A O 1
ATOM 1654 N N . SER A 1 208 ? -4.222 -7.895 4.418 1.00 62.59 208 SER A N 1
ATOM 1655 C CA . SER A 1 208 ? -4.426 -9.249 4.911 1.00 62.59 208 SER A CA 1
ATOM 1656 C C . SER A 1 208 ? -3.669 -9.378 6.224 1.00 62.59 208 SER A C 1
ATOM 1658 O O . SER A 1 208 ? -2.481 -9.044 6.275 1.00 62.59 208 SER A O 1
ATOM 1660 N N . GLN A 1 209 ? -4.365 -9.866 7.254 1.00 53.50 209 GLN A N 1
ATOM 1661 C CA . GLN A 1 209 ? -3.796 -10.204 8.558 1.00 53.50 209 GLN A CA 1
ATOM 1662 C C . GLN A 1 209 ? -2.446 -10.921 8.395 1.00 53.50 209 GLN A C 1
ATOM 1664 O O . GLN A 1 209 ? -2.279 -11.688 7.439 1.00 53.50 209 GLN A O 1
ATOM 1669 N N . PRO A 1 210 ? -1.476 -10.671 9.295 1.00 43.44 210 PRO A N 1
ATOM 1670 C CA . PRO A 1 210 ? -0.151 -11.263 9.191 1.00 43.44 210 PRO A CA 1
ATOM 1671 C C . PRO A 1 210 ? -0.265 -12.780 9.039 1.00 43.44 210 PRO A C 1
ATOM 1673 O O . PRO A 1 210 ? -1.053 -13.419 9.735 1.00 43.44 210 PRO A O 1
ATOM 1676 N N . ALA A 1 211 ? 0.508 -13.334 8.100 1.00 39.84 211 ALA A N 1
ATOM 1677 C CA . ALA A 1 211 ? 0.567 -14.766 7.850 1.00 39.84 211 ALA A CA 1
ATOM 1678 C C . ALA A 1 211 ? 0.789 -15.504 9.178 1.00 39.84 211 ALA A C 1
ATOM 1680 O O . ALA A 1 211 ? 1.806 -15.291 9.843 1.00 39.84 211 ALA A O 1
ATOM 1681 N N . ALA A 1 212 ? -0.189 -16.326 9.564 1.00 36.22 212 ALA A N 1
ATOM 1682 C CA . ALA A 1 212 ? -0.063 -17.227 10.696 1.00 36.22 212 ALA A CA 1
ATOM 1683 C C . ALA A 1 212 ? 1.163 -18.121 10.456 1.00 36.22 212 ALA A C 1
ATOM 1685 O O . ALA A 1 212 ? 1.268 -18.758 9.405 1.00 36.22 212 ALA A O 1
ATOM 1686 N N . LYS A 1 213 ? 2.113 -18.076 11.394 1.00 34.84 213 LYS A N 1
ATOM 1687 C CA . LYS A 1 213 ? 3.229 -19.021 11.472 1.00 34.84 213 LYS A CA 1
ATOM 1688 C C . LYS A 1 213 ? 2.760 -20.327 12.091 1.00 34.84 213 LYS A C 1
ATOM 1690 O O . LYS A 1 213 ? 1.911 -20.247 13.007 1.00 34.84 213 LYS A O 1
#

Radius of gyration: 50.03 Å; chains: 1; bounding box: 89×35×144 Å

Sequence (213 aa):
MIAMTAQAESQKLKKLTTRDGREYNDVTIVSHDAVGIKINHAGGVGRIAFERLPSDLQKKYQFNFTKAEEQKKREQQLAIAAEQAIARELESQAKTRSELSEKIDANELSIAKIDGYINMMQLKISDAQTRRQNLLHNALIERSRTRTIYRNSYDSYGNRYSNPEVVPDKGGYAKARQYENESQALLDSISQARQLIAAAETRKKFPSQPAAK

Secondary structure (DSSP, 8-state):
-----------EEEEEE-TTS-EEEEEEEEEE-SSEEEEEETTEEEEEEGGGS-HHHHHHTT--HHHHHHHHHHHHHHHHHHHHHHHHHHHHHHHHHHHHHHHHHHHHHHHHHHHHHHHHHHHHHHHHHHHHHHHHHHHHHHHH-EEEEEEEEE-TT--EEEEEEEEE-HHHHHHHHHHHHHHHHHHHHHHHHHHHHHHHHHHHHS---PPP-